Protein AF-A0A367XQ68-F1 (afdb_monomer)

InterPro domains:
  IPR022764 Peptidase S54, rhomboid domain [PF01694] (2-137)
  IPR035952 Rhomboid-like superfamily [G3DSA:1.20.1540.10] (1-139)
  IPR035952 Rhomboid-like superfamily [SSF144091] (2-140)

Foldseek 3Di:
DDDPDPVQVVVLCVLQVVLLVQVCQQAFDLLSVVCLVVLVVQLVVQLCVVCVPPPVPDDDDDSLLQSLLSQLLLLLLLCQQVQFPDWDDDPPDIDTDGSNCVSVVVLVVVCVVCVVHDSSSSVSSNVSSVCVNVVVCVVVGDDLVVQQVVCVVCVVVVVVCCVPDPGGGNVVSVVSVVVVDDDRPVPCPVVVPDPDDDDDDPPDPDRPPPPPPPDDDDDDD

Solvent-accessible surface area (backbone atoms only — not comparable to full-atom values): 13125 Å² total; per-residue (Å²): 136,67,64,99,41,74,67,61,46,51,53,36,48,65,59,28,49,62,47,48,51,57,50,23,69,41,50,3,45,68,51,40,58,52,47,54,54,55,50,47,51,56,23,48,50,50,37,52,61,51,24,70,77,77,42,75,91,63,88,85,72,60,67,49,25,58,27,33,14,40,44,25,34,48,26,50,61,40,26,78,79,44,47,62,67,47,74,48,78,55,94,94,46,79,48,74,39,44,24,68,50,48,52,58,55,50,49,53,53,47,37,72,77,36,73,90,52,60,63,65,47,36,50,28,10,30,49,44,16,42,41,47,68,74,48,76,47,57,85,78,54,81,59,67,70,60,53,49,49,51,47,63,74,41,40,75,59,49,64,59,46,48,78,80,44,90,72,41,54,48,82,68,14,51,55,40,57,71,70,64,70,74,84,64,81,89,63,62,76,70,62,77,77,57,71,90,80,80,89,86,76,91,73,77,86,72,85,79,76,91,71,82,77,88,81,79,85,85,84,78,134

Mean predicted aligned error: 11.66 Å

Secondary structure (DSSP, 8-state):
---S-HHHHHHHHHHHHHHHHHHHHHH-HHHHHHHHHHHHHHHHHHHHHHHHHH-TT-----THHHHHHHHHHHHHHHHTT-SEEEEEEETTEEEEEEGGGHHHHHHHHHHHH-TTS-HHHHHHHHHHHHHHHTTTTGGGSPPHHHHHHHHHHHHHHHHHHTTTS----HHHHHHHHHHT----STTGGGSSS--S-------------------------

Sequence (221 aa):
MVHISFFHWICNILTLLTPLAVFEMRNGTIYTGVALNLLTIVAGLQYCLAGLIFYPDTGVLGLSGIAFLFMSYMAYQESKFKPIFYTWHFNNMELKIYTLYLPFFVALFFMILFPSSSLPGHVTGILTGYLYSYGYLNKLFPPSDILTAIEKKASPLINLIDKIVKFYKEDECVAIRTSNEYTPMLNGGSDIEQGPATPAATTSATFLNETRVLGSRDSAA

Nearest PDB structures (foldseek):
  7e2h-assemb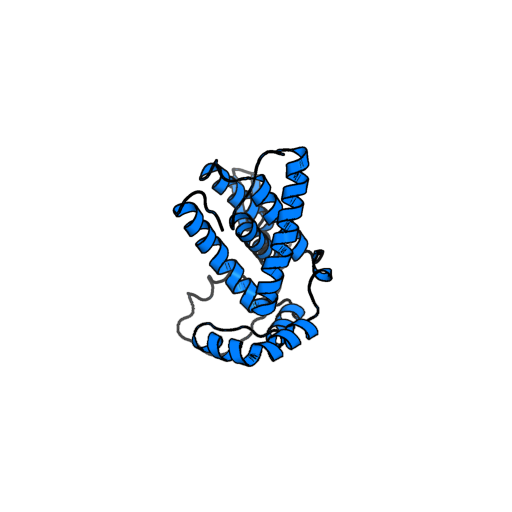ly1_E  TM=1.881E-01  e=2.963E+00  Homo sapiens

Radius of gyration: 21.28 Å; Cα contacts (8 Å, |Δi|>4): 198; chains: 1; bounding box: 52×54×75 Å

pLDDT: mean 77.62, std 17.66, range [30.28, 95.06]

Organism: NCBI:txid5486

Structure (mmCIF, N/CA/C/O backbone):
data_AF-A0A367XQ68-F1
#
_entry.id   AF-A0A367XQ68-F1
#
loop_
_atom_site.group_PDB
_atom_site.id
_atom_site.type_symbol
_atom_site.label_atom_id
_atom_site.label_alt_id
_atom_site.label_comp_id
_atom_site.label_asym_id
_atom_site.label_entity_id
_atom_site.label_seq_id
_atom_site.pdbx_PDB_ins_code
_atom_site.Cartn_x
_atom_site.Cartn_y
_atom_site.Cartn_z
_atom_site.occupancy
_atom_site.B_iso_or_equiv
_atom_site.auth_seq_id
_atom_site.auth_comp_id
_atom_site.auth_asym_id
_atom_site.auth_atom_id
_atom_site.pdbx_PDB_model_num
ATOM 1 N N . MET A 1 1 ? 14.552 -2.335 10.471 1.00 49.38 1 MET A N 1
ATOM 2 C CA . MET A 1 1 ? 14.583 -2.399 8.992 1.00 49.38 1 MET A CA 1
ATOM 3 C C . MET A 1 1 ? 16.007 -2.098 8.536 1.00 49.38 1 MET A C 1
ATOM 5 O O . MET A 1 1 ? 16.464 -0.980 8.745 1.00 49.38 1 MET A O 1
ATOM 9 N N . VAL A 1 2 ? 16.726 -3.087 8.003 1.00 52.34 2 VAL A N 1
ATOM 10 C CA . VAL A 1 2 ? 18.105 -2.917 7.506 1.00 52.34 2 VAL A CA 1
ATOM 11 C C . VAL A 1 2 ? 18.040 -2.277 6.118 1.00 52.34 2 VAL A C 1
ATOM 13 O O . VAL A 1 2 ? 17.283 -2.746 5.274 1.00 52.34 2 VAL A O 1
ATOM 16 N N . HIS A 1 3 ? 18.783 -1.194 5.895 1.00 59.81 3 HIS A N 1
ATOM 17 C CA . HIS A 1 3 ? 18.870 -0.528 4.594 1.00 59.81 3 HIS A CA 1
ATOM 18 C C . HIS A 1 3 ? 20.313 -0.565 4.112 1.00 59.81 3 HIS A C 1
ATOM 20 O O . HIS A 1 3 ? 21.230 -0.302 4.883 1.00 59.81 3 HIS A O 1
ATOM 26 N N . ILE A 1 4 ? 20.493 -0.874 2.830 1.00 63.78 4 ILE A N 1
ATOM 27 C CA . ILE A 1 4 ? 21.812 -1.005 2.197 1.00 63.78 4 ILE A CA 1
ATOM 28 C C . ILE A 1 4 ? 22.518 0.365 2.107 1.00 63.78 4 ILE A C 1
ATOM 30 O O . ILE A 1 4 ? 23.741 0.437 2.108 1.00 63.78 4 ILE A O 1
ATOM 34 N N . SER A 1 5 ? 21.753 1.465 2.061 1.00 72.19 5 SER A N 1
ATOM 35 C CA . SER A 1 5 ? 22.269 2.838 2.006 1.00 72.19 5 SER A CA 1
ATOM 36 C C . SER A 1 5 ? 21.273 3.844 2.599 1.00 72.19 5 SER A C 1
ATOM 38 O O . SER A 1 5 ? 20.057 3.658 2.501 1.00 72.19 5 SER A O 1
ATOM 40 N N . PHE A 1 6 ? 21.789 4.938 3.171 1.00 77.69 6 PHE A N 1
ATOM 41 C CA . PHE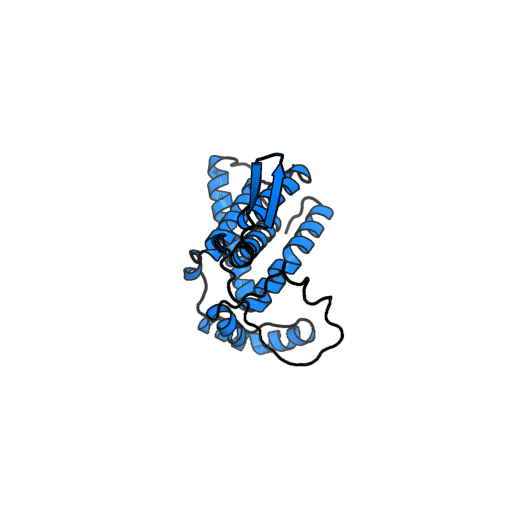 A 1 6 ? 21.002 6.064 3.693 1.00 77.69 6 PHE A CA 1
ATOM 42 C C . PHE A 1 6 ? 20.125 6.718 2.613 1.00 77.69 6 PHE A C 1
ATOM 44 O O . PHE A 1 6 ? 18.967 7.042 2.865 1.00 77.69 6 PHE A O 1
ATOM 51 N N . PHE A 1 7 ? 20.636 6.844 1.384 1.00 78.44 7 PHE A N 1
ATOM 52 C CA . PHE A 1 7 ? 19.872 7.421 0.275 1.00 78.44 7 PHE A CA 1
ATOM 53 C C . PHE A 1 7 ? 18.692 6.523 -0.131 1.00 78.44 7 PHE A C 1
ATOM 55 O O . PHE A 1 7 ? 17.572 6.999 -0.289 1.00 78.44 7 PHE A O 1
ATOM 62 N N . HIS A 1 8 ? 18.909 5.205 -0.186 1.00 74.06 8 HIS A N 1
ATOM 63 C CA . HIS A 1 8 ? 17.844 4.231 -0.451 1.00 74.06 8 HIS A CA 1
ATOM 64 C C . HIS A 1 8 ? 16.757 4.258 0.638 1.00 74.06 8 HIS A C 1
ATOM 66 O O . HIS A 1 8 ? 15.570 4.120 0.349 1.00 74.06 8 HIS A O 1
ATOM 72 N N . TRP A 1 9 ? 17.148 4.479 1.898 1.00 79.75 9 TRP A N 1
ATOM 73 C CA . TRP A 1 9 ? 16.206 4.658 3.003 1.00 79.75 9 TRP A CA 1
ATOM 74 C C . TRP A 1 9 ? 15.333 5.910 2.840 1.00 79.75 9 TRP A C 1
ATOM 76 O O . TRP A 1 9 ? 14.113 5.803 2.951 1.00 79.75 9 TRP A O 1
ATOM 86 N N . ILE A 1 10 ? 15.925 7.064 2.508 1.00 83.25 10 ILE A N 1
ATOM 87 C CA . ILE A 1 10 ? 15.169 8.303 2.254 1.00 83.25 10 ILE A CA 1
ATOM 88 C C . ILE A 1 10 ? 14.200 8.120 1.086 1.00 83.25 10 ILE A C 1
ATOM 90 O O . ILE A 1 10 ? 13.024 8.452 1.219 1.00 83.25 10 ILE A O 1
ATOM 94 N N . CYS A 1 11 ? 14.657 7.558 -0.037 1.00 78.88 11 CYS A N 1
ATOM 95 C CA . CYS A 1 11 ? 13.792 7.306 -1.189 1.00 78.88 11 CYS A CA 1
ATOM 96 C C . CYS A 1 11 ? 12.604 6.410 -0.821 1.00 78.88 11 CYS A C 1
ATOM 98 O O . CYS A 1 11 ? 11.480 6.707 -1.220 1.00 78.88 11 CYS A O 1
ATOM 100 N N . ASN A 1 12 ? 12.819 5.362 -0.018 1.00 80.94 12 ASN A N 1
ATOM 101 C CA . ASN A 1 12 ? 11.730 4.512 0.461 1.00 80.94 12 ASN A CA 1
ATOM 102 C C . ASN A 1 12 ? 10.737 5.283 1.334 1.00 80.94 12 ASN A C 1
ATOM 104 O O . ASN A 1 12 ? 9.535 5.112 1.157 1.00 80.94 12 ASN A O 1
ATOM 108 N N . ILE A 1 13 ? 11.212 6.141 2.242 1.00 83.31 13 ILE A N 1
ATOM 109 C CA . ILE A 1 13 ? 10.328 6.962 3.080 1.00 83.31 13 ILE A CA 1
ATOM 110 C C . ILE A 1 13 ? 9.504 7.914 2.224 1.00 83.31 13 ILE A C 1
ATOM 112 O O . ILE A 1 13 ? 8.286 7.932 2.356 1.00 83.31 13 ILE A O 1
ATOM 116 N N . LEU A 1 14 ? 10.145 8.672 1.334 1.00 83.62 14 LEU A N 1
ATOM 117 C CA . LEU A 1 14 ? 9.453 9.638 0.480 1.00 83.62 14 LEU A CA 1
ATOM 118 C C . LEU A 1 14 ? 8.424 8.950 -0.422 1.00 83.62 14 LEU A C 1
ATOM 120 O O . LEU A 1 14 ? 7.319 9.453 -0.595 1.00 83.62 14 LEU A O 1
ATOM 124 N N . THR A 1 15 ? 8.764 7.771 -0.941 1.00 82.19 15 THR A N 1
ATOM 125 C CA . THR A 1 15 ? 7.866 6.987 -1.797 1.00 82.19 15 THR A CA 1
ATOM 126 C C . THR A 1 15 ? 6.704 6.380 -1.011 1.00 82.19 15 THR A C 1
ATOM 128 O O . THR A 1 15 ? 5.616 6.230 -1.554 1.00 82.19 15 THR A O 1
ATOM 131 N N . LEU A 1 16 ? 6.910 6.026 0.261 1.00 86.31 16 LEU A N 1
ATOM 132 C CA . LEU A 1 16 ? 5.886 5.405 1.098 1.00 86.31 16 LEU A CA 1
ATOM 133 C C . LEU A 1 16 ? 4.967 6.428 1.7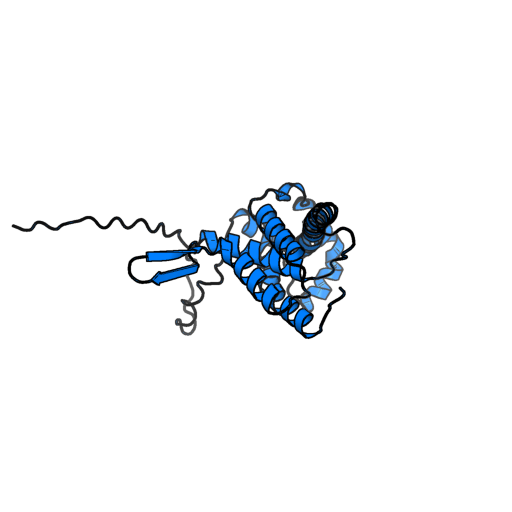74 1.00 86.31 16 LEU A C 1
ATOM 135 O O . LEU A 1 16 ? 3.799 6.123 1.994 1.00 86.31 16 LEU A O 1
ATOM 139 N N . LEU A 1 17 ? 5.469 7.624 2.091 1.00 87.38 17 LEU A N 1
ATOM 140 C CA . LEU A 1 17 ? 4.768 8.609 2.915 1.00 87.38 17 LEU A CA 1
ATOM 141 C C . LEU A 1 17 ? 3.389 8.968 2.348 1.00 87.38 17 LEU A C 1
ATOM 143 O O . LEU A 1 17 ? 2.383 8.812 3.036 1.00 87.38 17 LEU A O 1
ATOM 147 N N . THR A 1 18 ? 3.329 9.413 1.091 1.00 87.50 18 THR A N 1
ATOM 148 C CA . THR A 1 18 ? 2.072 9.852 0.467 1.00 87.50 18 THR A CA 1
ATOM 149 C C . THR A 1 18 ? 1.082 8.699 0.258 1.00 87.50 18 THR A C 1
ATOM 151 O O . THR A 1 18 ? -0.071 8.841 0.673 1.00 87.50 18 THR A O 1
ATOM 154 N N . PRO A 1 19 ? 1.475 7.542 -0.319 1.00 88.25 19 PRO A N 1
ATOM 155 C CA . PRO A 1 19 ? 0.562 6.409 -0.462 1.00 88.25 19 PRO A CA 1
ATOM 156 C C . PRO A 1 19 ? 0.036 5.882 0.873 1.00 88.25 19 PRO A C 1
ATOM 158 O O . PRO A 1 19 ? -1.142 5.546 0.971 1.00 88.25 19 PRO A O 1
ATOM 161 N N . LEU A 1 20 ? 0.885 5.832 1.904 1.00 90.12 20 LEU A N 1
ATOM 162 C CA . LEU A 1 20 ? 0.491 5.342 3.220 1.00 90.12 20 LEU A CA 1
ATOM 163 C C . LEU A 1 20 ? -0.475 6.304 3.914 1.00 90.12 20 LEU A C 1
ATOM 165 O O . LEU A 1 20 ? -1.482 5.851 4.446 1.00 90.12 20 LEU A O 1
ATOM 169 N N . ALA A 1 21 ? -0.221 7.614 3.848 1.00 89.19 21 ALA A N 1
ATOM 170 C CA . ALA A 1 21 ? -1.112 8.619 4.421 1.00 89.19 21 ALA A CA 1
ATOM 171 C C . ALA A 1 21 ? -2.508 8.572 3.780 1.00 89.19 21 ALA A C 1
ATOM 173 O O . ALA A 1 21 ? -3.514 8.577 4.483 1.00 89.19 21 ALA A O 1
ATOM 174 N N . VAL A 1 22 ? -2.593 8.455 2.450 1.00 87.94 22 VAL A N 1
ATOM 175 C CA . VAL A 1 22 ? -3.896 8.346 1.770 1.00 87.94 22 VAL A CA 1
ATOM 176 C C . VAL A 1 22 ? -4.586 7.018 2.057 1.00 87.94 22 VAL A C 1
ATOM 178 O O . VAL A 1 22 ? -5.809 6.972 2.204 1.00 87.94 22 VAL A O 1
ATOM 181 N N . PHE A 1 23 ? -3.825 5.932 2.182 1.00 90.31 23 PHE A N 1
ATOM 182 C CA . PHE A 1 23 ? -4.384 4.660 2.617 1.00 90.31 23 PHE A CA 1
ATOM 183 C C . PHE A 1 23 ? -4.972 4.754 4.030 1.00 90.31 23 PHE A C 1
ATOM 185 O O . PHE A 1 23 ? -6.089 4.285 4.253 1.00 90.31 23 PHE A O 1
ATOM 192 N N . GLU A 1 24 ? -4.250 5.389 4.951 1.00 90.88 24 GLU A N 1
ATOM 193 C CA . GLU A 1 24 ? -4.664 5.584 6.337 1.00 90.88 24 GLU A CA 1
ATOM 194 C C . GLU A 1 24 ? -5.916 6.445 6.451 1.00 90.88 24 GLU A C 1
ATOM 196 O O . GLU A 1 24 ? -6.876 6.039 7.102 1.00 90.88 24 GLU A O 1
ATOM 201 N N . MET A 1 25 ? -5.955 7.568 5.734 1.00 88.00 25 MET A N 1
ATOM 202 C CA . MET A 1 25 ? -7.125 8.446 5.665 1.00 88.00 25 MET A CA 1
ATOM 203 C C . MET A 1 25 ? -8.397 7.719 5.229 1.00 88.00 25 MET A C 1
ATOM 205 O O . MET A 1 25 ? -9.489 8.070 5.665 1.00 88.00 25 MET A O 1
ATOM 209 N N . ARG A 1 26 ? -8.265 6.732 4.337 1.00 85.75 26 ARG A N 1
ATOM 210 C CA . ARG A 1 26 ? -9.405 6.004 3.773 1.00 85.75 26 ARG A CA 1
ATOM 211 C C . ARG A 1 26 ? -9.841 4.819 4.627 1.00 85.75 26 ARG A C 1
ATOM 213 O O . ARG A 1 26 ? -11.018 4.471 4.617 1.00 85.75 26 ARG A O 1
ATOM 220 N N . ASN A 1 27 ? -8.896 4.142 5.272 1.00 87.62 27 ASN A N 1
ATOM 221 C CA . ASN A 1 27 ? -9.163 2.857 5.911 1.00 87.62 27 ASN A CA 1
ATOM 222 C C . ASN A 1 27 ? -9.103 2.898 7.440 1.00 87.62 27 ASN A C 1
ATOM 224 O O . ASN A 1 27 ? -9.580 1.953 8.050 1.00 87.62 27 ASN A O 1
ATOM 228 N N . GLY A 1 28 ? -8.541 3.946 8.043 1.00 89.75 28 GLY A N 1
ATOM 229 C CA . GLY A 1 28 ? -8.337 4.054 9.486 1.00 89.75 28 GLY A CA 1
ATOM 230 C C . GLY A 1 28 ? -6.918 3.681 9.915 1.00 89.75 28 GLY A C 1
ATOM 231 O O . GLY A 1 28 ? -6.222 2.885 9.270 1.00 89.75 28 GLY A O 1
ATOM 232 N N . THR A 1 29 ? -6.474 4.248 11.037 1.00 91.25 29 THR A N 1
ATOM 233 C CA . THR A 1 29 ? -5.110 4.084 11.561 1.00 91.25 29 THR A CA 1
ATOM 234 C C . THR A 1 29 ? -4.850 2.653 12.035 1.00 91.25 29 THR A C 1
ATOM 236 O O . THR A 1 29 ? -3.850 2.041 11.647 1.00 91.25 29 THR A O 1
ATOM 239 N N . ILE A 1 30 ? -5.765 2.061 12.814 1.00 90.81 30 ILE A N 1
ATOM 240 C CA . ILE A 1 30 ? -5.607 0.672 13.285 1.00 90.81 30 ILE A CA 1
ATOM 241 C C . ILE A 1 30 ? -5.673 -0.309 12.120 1.00 90.81 30 ILE A C 1
ATOM 243 O O . ILE A 1 30 ? -4.821 -1.197 12.023 1.00 90.81 30 ILE A O 1
ATOM 247 N N . TYR A 1 31 ? -6.627 -0.122 11.204 1.00 91.44 31 TYR A N 1
ATOM 248 C CA . TYR A 1 31 ? -6.715 -0.942 10.001 1.00 91.44 31 TYR A CA 1
ATOM 249 C C . TYR A 1 31 ? -5.414 -0.885 9.201 1.00 91.44 31 TYR A C 1
ATOM 251 O O . TYR A 1 31 ? -4.916 -1.919 8.768 1.00 91.44 31 TYR A O 1
ATOM 259 N N . THR A 1 32 ? -4.819 0.299 9.047 1.00 92.06 32 THR A N 1
ATOM 260 C CA . THR A 1 32 ? -3.548 0.474 8.331 1.00 92.06 32 THR A CA 1
ATOM 261 C C . THR A 1 32 ? -2.399 -0.257 9.007 1.00 92.06 32 THR A C 1
ATOM 263 O O . THR A 1 32 ? -1.623 -0.929 8.328 1.00 92.06 32 THR A O 1
ATOM 266 N N . GLY A 1 33 ? -2.323 -0.220 10.338 1.00 90.81 33 GLY A N 1
ATOM 267 C CA . GLY A 1 33 ? -1.355 -1.015 11.094 1.00 90.81 33 GLY A CA 1
ATOM 268 C C . GLY A 1 33 ? -1.522 -2.522 10.866 1.00 90.81 33 GLY A C 1
ATOM 269 O O . GLY A 1 33 ? -0.541 -3.230 10.623 1.00 90.81 33 GLY A O 1
ATOM 270 N N . VAL A 1 34 ? 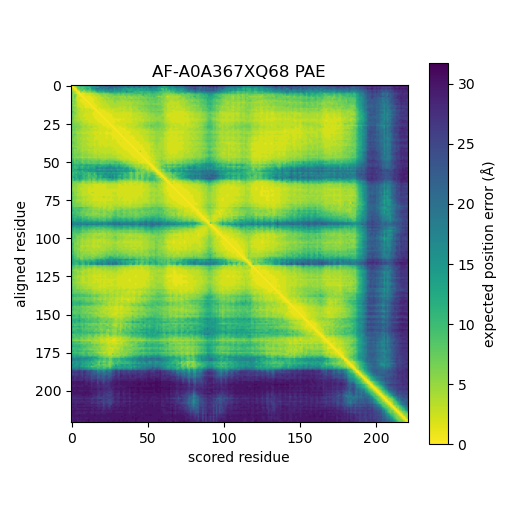-2.760 -3.020 10.884 1.00 91.44 34 VAL A N 1
ATOM 271 C CA . VAL A 1 34 ? -3.067 -4.432 10.601 1.00 91.44 34 VAL A CA 1
ATOM 272 C C . VAL A 1 34 ? -2.724 -4.788 9.152 1.00 91.44 34 VAL A C 1
ATOM 274 O O . VAL A 1 34 ? -2.054 -5.793 8.905 1.00 91.44 34 VAL A O 1
ATOM 277 N N . ALA A 1 35 ? -3.116 -3.937 8.202 1.00 91.81 35 ALA A N 1
ATOM 278 C CA . ALA A 1 35 ? -2.852 -4.095 6.780 1.00 91.81 35 ALA A CA 1
ATOM 279 C C . ALA A 1 35 ? -1.357 -4.179 6.495 1.00 91.81 35 ALA A C 1
ATOM 281 O O . ALA A 1 35 ? -0.922 -5.108 5.824 1.00 91.81 35 ALA A O 1
ATOM 282 N N . LEU A 1 36 ? -0.561 -3.267 7.055 1.00 91.81 36 LEU A N 1
ATOM 283 C CA . LEU A 1 36 ? 0.891 -3.274 6.913 1.00 91.81 36 LEU A CA 1
ATOM 284 C C . LEU A 1 36 ? 1.494 -4.618 7.322 1.00 91.81 36 LEU A C 1
ATOM 286 O O . LEU A 1 36 ? 2.297 -5.174 6.577 1.00 91.81 36 LEU A O 1
ATOM 290 N N . ASN A 1 37 ? 1.088 -5.173 8.465 1.00 91.94 37 ASN A N 1
ATOM 291 C CA . ASN A 1 37 ? 1.615 -6.450 8.944 1.00 91.94 37 ASN A CA 1
ATOM 292 C C . ASN A 1 37 ? 1.171 -7.624 8.059 1.00 91.94 37 ASN A C 1
ATOM 294 O O . ASN A 1 37 ? 2.014 -8.384 7.582 1.00 91.94 37 ASN A O 1
ATOM 298 N N . LEU A 1 38 ? -0.133 -7.749 7.791 1.00 91.81 38 LEU A N 1
ATOM 299 C CA . LEU A 1 38 ? -0.678 -8.847 6.986 1.00 91.81 38 LEU A CA 1
ATOM 300 C C . LEU A 1 38 ? -0.128 -8.837 5.559 1.00 91.81 38 LEU A C 1
ATOM 302 O O . LEU A 1 38 ? 0.324 -9.863 5.054 1.00 91.81 38 LEU A O 1
ATOM 306 N N . LEU A 1 39 ? -0.121 -7.672 4.916 1.00 91.75 39 LEU A N 1
ATOM 307 C CA . LEU A 1 39 ? 0.350 -7.523 3.544 1.00 91.75 39 LEU A CA 1
ATOM 308 C C . LEU A 1 39 ? 1.864 -7.737 3.435 1.00 91.75 39 LEU A C 1
ATOM 310 O O . LEU A 1 39 ? 2.319 -8.324 2.456 1.00 91.75 39 LEU A O 1
ATOM 314 N N . THR A 1 40 ? 2.638 -7.356 4.457 1.00 90.81 40 THR A N 1
ATOM 315 C CA . THR A 1 40 ? 4.075 -7.674 4.516 1.00 90.81 40 THR A CA 1
ATOM 316 C C . THR A 1 40 ? 4.310 -9.180 4.594 1.00 90.81 40 THR A C 1
ATOM 318 O O . THR A 1 40 ? 5.181 -9.691 3.894 1.00 90.81 40 THR A O 1
ATOM 321 N N . ILE A 1 41 ? 3.516 -9.911 5.385 1.00 91.00 41 ILE A N 1
ATOM 322 C CA . ILE A 1 41 ? 3.606 -11.377 5.463 1.00 91.00 41 ILE A CA 1
ATOM 323 C C . ILE A 1 41 ? 3.265 -12.007 4.109 1.00 91.00 41 ILE A C 1
ATOM 325 O O . ILE A 1 41 ? 3.998 -12.871 3.633 1.00 91.00 41 ILE A O 1
ATOM 329 N N . VAL A 1 42 ? 2.191 -11.556 3.455 1.00 91.69 42 VAL A N 1
ATOM 330 C CA . VAL A 1 42 ? 1.767 -12.076 2.145 1.00 91.69 42 VAL A CA 1
ATOM 331 C C . VAL A 1 42 ? 2.821 -11.809 1.062 1.00 91.69 42 VAL A C 1
ATOM 333 O O . VAL A 1 42 ? 3.139 -12.710 0.283 1.00 91.69 42 VAL A O 1
ATOM 336 N N . ALA A 1 43 ? 3.397 -10.605 1.027 1.00 89.69 43 ALA A N 1
ATOM 337 C CA . ALA A 1 43 ? 4.470 -10.260 0.095 1.00 89.69 43 ALA A CA 1
ATOM 338 C C . ALA A 1 43 ? 5.758 -11.048 0.386 1.00 89.69 43 ALA A C 1
ATOM 340 O O . ALA A 1 43 ? 6.407 -11.536 -0.540 1.00 89.69 43 ALA A O 1
ATOM 341 N N . GLY A 1 44 ? 6.105 -11.217 1.666 1.00 88.00 44 GLY A N 1
ATOM 342 C CA . GLY A 1 44 ? 7.255 -12.006 2.104 1.00 88.00 44 GLY A CA 1
ATOM 343 C C . GLY A 1 44 ? 7.120 -13.484 1.745 1.00 88.00 44 GLY A C 1
ATOM 344 O O . GLY A 1 44 ? 8.070 -14.076 1.245 1.00 88.00 44 GLY A O 1
ATOM 345 N N . LEU A 1 45 ? 5.929 -14.068 1.904 1.00 89.62 45 LEU A N 1
ATOM 346 C CA . LEU A 1 45 ? 5.666 -15.459 1.533 1.00 89.62 45 LEU A CA 1
ATOM 347 C C . LEU A 1 45 ? 5.822 -15.684 0.023 1.00 89.62 45 LEU A C 1
ATOM 349 O O . LEU A 1 45 ? 6.450 -16.659 -0.385 1.00 89.62 45 LEU A O 1
ATOM 353 N N . GLN A 1 46 ? 5.303 -14.769 -0.805 1.00 89.19 46 GLN A N 1
ATOM 354 C CA . GLN A 1 46 ? 5.505 -14.811 -2.260 1.00 89.19 46 GLN A CA 1
ATOM 355 C C . GLN A 1 46 ? 6.990 -14.717 -2.624 1.00 89.19 46 GLN A C 1
ATOM 357 O O . GLN A 1 46 ? 7.461 -15.469 -3.476 1.00 89.19 46 GLN A O 1
ATOM 362 N N . TYR A 1 47 ? 7.735 -13.833 -1.951 1.00 86.69 47 TYR A N 1
ATOM 363 C CA . TYR A 1 47 ? 9.177 -13.71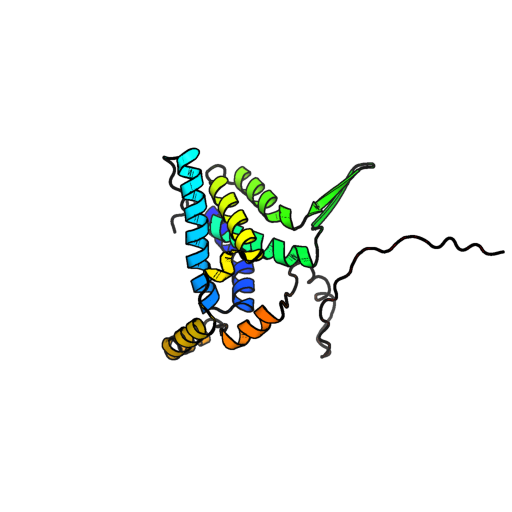1 -2.143 1.00 86.69 47 TYR A CA 1
ATOM 364 C C . TYR A 1 47 ? 9.918 -14.995 -1.759 1.00 86.69 47 TYR A C 1
ATOM 366 O O . TYR A 1 47 ? 10.743 -15.464 -2.538 1.00 86.69 47 TYR A O 1
ATOM 374 N N . CYS A 1 48 ? 9.607 -15.590 -0.604 1.00 87.00 48 CYS A N 1
ATOM 375 C CA . CYS A 1 48 ? 10.195 -16.854 -0.163 1.00 87.00 48 CYS A CA 1
ATOM 376 C C . CYS A 1 48 ? 9.906 -17.982 -1.156 1.00 87.00 48 CYS A C 1
ATOM 378 O O . CYS A 1 48 ? 10.817 -18.719 -1.516 1.00 87.00 48 CYS A O 1
ATOM 380 N N . LEU A 1 49 ? 8.667 -18.089 -1.643 1.00 86.94 49 LEU A N 1
ATOM 381 C CA . LEU A 1 49 ? 8.290 -19.111 -2.616 1.00 86.94 49 LEU A CA 1
ATOM 382 C C . LEU A 1 49 ? 9.049 -18.949 -3.940 1.00 86.94 49 LEU A C 1
ATOM 384 O O . LEU A 1 49 ? 9.540 -19.931 -4.490 1.00 86.94 49 LEU A O 1
ATOM 388 N N . ALA A 1 50 ? 9.191 -17.715 -4.427 1.00 84.56 50 ALA A N 1
ATOM 389 C CA . ALA A 1 50 ? 10.009 -17.428 -5.602 1.00 84.56 50 ALA A CA 1
ATOM 390 C C . ALA A 1 50 ? 11.505 -17.696 -5.338 1.00 84.56 50 ALA A C 1
ATOM 392 O O . ALA A 1 50 ? 12.198 -18.250 -6.192 1.00 84.56 50 ALA A O 1
ATOM 393 N N . GLY A 1 51 ? 11.997 -17.379 -4.138 1.00 82.56 51 GLY A N 1
ATOM 394 C CA . GLY A 1 51 ? 13.390 -17.586 -3.747 1.00 82.56 51 GLY A CA 1
ATOM 395 C C . GLY A 1 51 ? 13.797 -19.044 -3.621 1.00 82.56 51 GLY A C 1
ATOM 396 O O . GLY A 1 51 ? 14.918 -19.375 -3.995 1.00 82.56 51 GLY A O 1
ATOM 397 N N . LEU A 1 52 ? 12.879 -19.929 -3.222 1.00 82.31 52 LEU A N 1
ATOM 398 C CA . LEU A 1 52 ? 13.116 -21.377 -3.216 1.00 82.31 52 LEU A CA 1
ATOM 399 C C . LEU A 1 52 ? 13.485 -21.925 -4.603 1.00 82.31 52 LEU A C 1
ATOM 401 O O . LEU A 1 52 ? 14.196 -22.921 -4.686 1.00 82.31 52 LEU A O 1
ATOM 405 N N . ILE A 1 53 ? 13.005 -21.293 -5.678 1.00 77.81 53 ILE A N 1
ATOM 406 C CA . ILE A 1 53 ? 13.232 -21.747 -7.056 1.00 77.81 53 ILE A CA 1
ATOM 407 C C . ILE A 1 53 ? 14.397 -20.990 -7.701 1.00 77.81 53 ILE A C 1
ATOM 409 O O . ILE A 1 53 ? 15.225 -21.597 -8.375 1.00 77.81 53 ILE A O 1
ATOM 413 N N . PHE A 1 54 ? 14.457 -19.668 -7.521 1.00 78.00 54 PHE A N 1
ATOM 414 C CA . PHE A 1 54 ? 15.315 -18.806 -8.338 1.00 78.00 54 PHE A CA 1
ATOM 415 C C . PHE A 1 54 ? 16.559 -18.262 -7.625 1.00 78.00 54 PHE A C 1
ATOM 417 O O . PHE A 1 54 ? 17.502 -17.869 -8.309 1.00 78.00 54 PHE A O 1
ATOM 424 N N . TYR A 1 55 ? 16.582 -18.187 -6.289 1.00 74.94 55 TYR A N 1
ATOM 425 C CA . TYR A 1 55 ? 17.672 -17.527 -5.551 1.00 74.94 55 TYR A CA 1
ATOM 426 C C . TYR A 1 55 ? 17.736 -17.957 -4.064 1.00 74.94 55 TYR A C 1
ATOM 428 O O . TYR A 1 55 ? 17.586 -17.122 -3.165 1.00 74.94 55 TYR A O 1
ATOM 436 N N . PRO A 1 56 ? 17.985 -19.253 -3.783 1.00 69.88 56 PRO A N 1
ATOM 437 C CA . PRO A 1 56 ? 17.828 -19.856 -2.452 1.00 69.88 56 PRO A CA 1
ATOM 438 C C . PRO A 1 56 ? 18.749 -19.264 -1.376 1.00 69.88 56 PRO A C 1
ATOM 440 O O . PRO A 1 56 ? 18.377 -19.230 -0.206 1.00 69.88 56 PRO A O 1
ATOM 443 N N . ASP A 1 57 ? 19.909 -18.737 -1.769 1.00 70.19 57 ASP A N 1
ATOM 444 C CA . ASP A 1 57 ? 20.926 -18.216 -0.846 1.00 70.19 57 ASP A CA 1
ATOM 445 C C . ASP A 1 57 ? 20.832 -16.696 -0.617 1.00 70.19 57 ASP A C 1
ATOM 447 O O . ASP A 1 57 ? 21.722 -16.090 -0.018 1.00 70.19 57 ASP A O 1
ATOM 451 N N . THR A 1 58 ? 19.770 -16.043 -1.105 1.00 65.75 58 THR A N 1
ATOM 452 C CA . THR A 1 58 ? 19.632 -14.581 -1.020 1.00 65.75 58 THR A CA 1
ATOM 453 C C . THR A 1 58 ? 18.567 -14.155 -0.011 1.00 65.75 58 THR A C 1
ATOM 455 O O . THR A 1 58 ? 17.362 -14.354 -0.183 1.00 65.75 58 THR A O 1
ATOM 458 N N . GLY A 1 59 ? 19.019 -13.507 1.063 1.00 61.50 59 GLY A N 1
ATOM 459 C CA . GLY A 1 59 ? 18.138 -12.807 1.991 1.00 61.50 59 GLY A CA 1
ATOM 460 C C . GLY A 1 59 ? 17.727 -11.451 1.420 1.00 61.50 59 GLY A C 1
ATOM 461 O O . GLY A 1 59 ? 18.587 -10.649 1.062 1.00 61.50 59 GLY A O 1
ATOM 462 N N . VAL A 1 60 ? 16.424 -11.167 1.371 1.00 62.88 60 VAL A N 1
ATOM 463 C CA . VAL A 1 60 ? 15.911 -9.835 1.019 1.00 62.88 60 VAL A CA 1
ATOM 464 C C . VAL A 1 60 ? 15.316 -9.165 2.237 1.00 62.88 60 VAL A C 1
ATOM 466 O O . VAL A 1 60 ? 14.515 -9.732 2.976 1.00 62.88 60 VAL A O 1
ATOM 469 N N . LEU A 1 61 ? 15.747 -7.926 2.436 1.00 62.69 61 LEU A N 1
ATOM 470 C CA . LEU A 1 61 ? 15.363 -7.061 3.534 1.00 62.69 61 LEU A CA 1
ATOM 471 C C . LEU A 1 61 ? 15.069 -5.687 2.936 1.00 62.69 61 LEU A C 1
ATOM 473 O O . LEU A 1 61 ? 15.922 -5.115 2.260 1.00 62.69 61 LEU A O 1
ATOM 477 N N . GLY A 1 62 ? 13.882 -5.132 3.179 1.00 66.44 62 GLY A N 1
ATOM 478 C CA . GLY A 1 62 ? 13.613 -3.764 2.747 1.00 66.44 62 GLY A CA 1
ATOM 479 C C . GLY A 1 62 ? 12.160 -3.321 2.843 1.00 66.44 62 GLY A C 1
ATOM 480 O O . GLY A 1 62 ? 11.237 -4.082 2.576 1.00 66.44 62 GLY A O 1
ATOM 481 N N . LEU A 1 63 ? 11.981 -2.036 3.162 1.00 78.50 63 LEU A N 1
ATOM 482 C CA . LEU A 1 63 ? 10.706 -1.314 3.069 1.00 78.50 63 LEU A CA 1
ATOM 483 C C . LEU A 1 63 ? 10.237 -1.107 1.619 1.00 78.50 63 LEU A C 1
ATOM 485 O O . LEU A 1 63 ? 9.078 -0.763 1.402 1.00 78.50 63 LEU A O 1
ATOM 489 N N . SER A 1 64 ? 11.110 -1.312 0.629 1.00 83.62 64 SER A N 1
ATOM 490 C CA . SER A 1 64 ? 10.797 -1.050 -0.779 1.00 83.62 64 SER A CA 1
ATOM 491 C C . SER A 1 64 ? 9.662 -1.933 -1.298 1.00 83.62 64 SER A C 1
ATOM 493 O O . SER A 1 64 ? 8.791 -1.434 -2.001 1.00 83.62 64 SER A O 1
ATOM 495 N N . GLY A 1 65 ? 9.585 -3.206 -0.892 1.00 85.69 65 GLY A N 1
ATOM 496 C CA . GLY A 1 65 ? 8.459 -4.078 -1.254 1.00 85.69 65 GLY A CA 1
ATOM 497 C C . GLY A 1 65 ? 7.109 -3.523 -0.785 1.00 85.69 65 GLY A C 1
ATOM 498 O O . GLY A 1 65 ? 6.133 -3.555 -1.529 1.00 85.69 65 GLY A O 1
ATOM 499 N N . ILE A 1 66 ? 7.073 -2.925 0.410 1.00 89.81 66 ILE A N 1
ATOM 500 C CA . ILE A 1 66 ? 5.884 -2.254 0.954 1.00 89.81 66 ILE A CA 1
ATOM 501 C C . ILE A 1 66 ? 5.604 -0.950 0.189 1.00 89.81 66 ILE A C 1
ATOM 503 O O . ILE A 1 66 ? 4.455 -0.670 -0.142 1.00 89.81 66 ILE A O 1
ATOM 507 N N . ALA A 1 67 ? 6.634 -0.173 -0.156 1.00 89.75 67 ALA A N 1
ATOM 508 C CA . ALA A 1 67 ? 6.474 1.037 -0.965 1.00 89.75 67 ALA A CA 1
ATOM 509 C C . ALA A 1 67 ? 5.844 0.726 -2.336 1.00 89.75 67 ALA A C 1
ATOM 511 O O . ALA A 1 67 ? 4.868 1.363 -2.731 1.00 89.75 67 ALA A O 1
ATOM 512 N N . PHE A 1 68 ? 6.331 -0.311 -3.022 1.00 91.00 68 PHE A N 1
ATOM 513 C CA . PHE A 1 68 ? 5.768 -0.777 -4.292 1.00 91.00 68 PHE A CA 1
ATOM 514 C C . PHE A 1 68 ? 4.369 -1.390 -4.150 1.00 91.00 68 PHE A C 1
ATOM 516 O O . PHE A 1 68 ? 3.537 -1.263 -5.054 1.00 91.00 68 PHE A O 1
ATOM 523 N N . LEU A 1 69 ? 4.070 -2.006 -3.007 1.00 93.88 69 LEU A N 1
ATOM 524 C CA . LEU A 1 69 ? 2.730 -2.480 -2.684 1.00 93.88 69 LEU A CA 1
ATOM 525 C C . LEU A 1 69 ? 1.730 -1.325 -2.623 1.00 93.88 69 LEU A C 1
ATOM 527 O O . LEU A 1 69 ? 0.713 -1.357 -3.313 1.00 93.88 69 LEU A O 1
ATOM 531 N N . PHE A 1 70 ? 2.006 -0.280 -1.839 1.00 92.50 70 PHE A N 1
ATOM 532 C CA . PHE A 1 70 ? 1.087 0.858 -1.780 1.00 92.50 70 PHE A CA 1
ATOM 533 C C . PHE A 1 70 ? 1.057 1.633 -3.094 1.00 92.50 70 PHE A C 1
ATOM 535 O O . PHE A 1 70 ? -0.007 2.085 -3.501 1.00 92.50 70 PHE A O 1
ATOM 542 N N . MET A 1 71 ? 2.179 1.730 -3.808 1.00 91.31 71 MET A N 1
ATOM 543 C CA . MET A 1 71 ? 2.206 2.344 -5.136 1.00 91.31 71 MET A CA 1
ATOM 544 C C . MET A 1 71 ? 1.302 1.608 -6.131 1.00 91.31 71 MET A C 1
ATOM 546 O O . MET A 1 71 ? 0.566 2.251 -6.872 1.00 91.31 71 MET A O 1
ATOM 550 N N . SER A 1 72 ? 1.313 0.274 -6.137 1.00 93.06 72 SER A N 1
ATOM 551 C CA . SER A 1 72 ? 0.430 -0.522 -7.001 1.00 93.06 72 SER A CA 1
ATOM 552 C C . SER A 1 72 ? -1.035 -0.452 -6.583 1.00 93.06 72 SER A C 1
ATOM 554 O O . SER A 1 72 ? -1.900 -0.332 -7.452 1.00 93.06 72 SER A O 1
ATOM 556 N N . TYR A 1 73 ? -1.318 -0.408 -5.278 1.00 92.81 73 TYR A N 1
ATOM 557 C CA . TYR A 1 73 ? -2.658 -0.104 -4.777 1.00 92.81 73 TYR A CA 1
ATOM 558 C C . TYR A 1 73 ? -3.157 1.256 -5.281 1.00 92.81 73 TYR A C 1
ATOM 560 O O . TYR A 1 73 ? -4.245 1.351 -5.849 1.00 92.81 73 TYR A O 1
ATOM 568 N N . MET A 1 74 ? -2.345 2.303 -5.140 1.00 90.38 74 MET A N 1
ATOM 569 C CA . MET A 1 74 ? -2.691 3.648 -5.596 1.00 90.38 74 MET A CA 1
ATOM 570 C C . MET A 1 74 ? -2.859 3.710 -7.115 1.00 90.38 74 MET A C 1
ATOM 572 O O . MET A 1 74 ? -3.849 4.255 -7.592 1.00 90.38 74 MET A O 1
ATOM 576 N N . ALA A 1 75 ? -1.956 3.087 -7.877 1.00 91.19 75 ALA A N 1
ATOM 577 C CA . ALA A 1 75 ? -2.049 3.008 -9.332 1.00 91.19 75 ALA A CA 1
ATOM 578 C C . ALA A 1 75 ? -3.333 2.304 -9.791 1.00 91.19 75 ALA A C 1
ATOM 580 O O . ALA A 1 75 ? -3.945 2.721 -10.772 1.00 91.19 75 ALA A O 1
ATOM 581 N N . TYR A 1 76 ? -3.773 1.265 -9.075 1.00 92.50 76 TYR A N 1
ATOM 582 C CA . TYR A 1 76 ? -5.052 0.621 -9.351 1.00 92.50 76 TYR A CA 1
ATOM 583 C C . TYR A 1 76 ? -6.236 1.550 -9.083 1.00 92.50 76 TYR A C 1
ATOM 585 O O . TYR A 1 76 ? -7.107 1.672 -9.943 1.00 92.50 76 TYR A O 1
ATOM 593 N N . GLN A 1 77 ? -6.276 2.225 -7.930 1.00 89.06 77 GLN A N 1
ATOM 594 C CA . GLN A 1 77 ? -7.376 3.148 -7.637 1.00 89.06 77 GLN A CA 1
ATOM 595 C C . GLN A 1 77 ? -7.418 4.302 -8.642 1.00 89.06 77 GLN A C 1
ATOM 597 O O . GLN A 1 77 ? -8.480 4.581 -9.188 1.00 89.06 77 GLN A O 1
ATOM 602 N N . GLU A 1 78 ? -6.267 4.887 -8.972 1.00 87.69 78 GLU A N 1
ATOM 603 C CA . GLU A 1 78 ? -6.148 5.957 -9.964 1.00 87.69 78 GLU A CA 1
ATOM 604 C C . GLU A 1 78 ? -6.546 5.480 -11.369 1.00 87.69 78 GLU A C 1
ATOM 606 O O . GLU A 1 78 ? -7.210 6.209 -12.100 1.00 87.69 78 GLU A O 1
ATOM 611 N N . SER A 1 79 ? -6.234 4.231 -11.738 1.00 88.75 79 SER A N 1
ATOM 612 C CA . SER A 1 79 ? -6.594 3.681 -13.054 1.00 88.75 79 SER A CA 1
ATOM 613 C C . SER A 1 79 ? -8.101 3.633 -13.319 1.00 88.75 79 SER A C 1
ATOM 615 O O . SER A 1 79 ? -8.510 3.652 -14.478 1.00 88.75 79 SER A O 1
ATOM 617 N N . LYS A 1 80 ? -8.929 3.615 -12.263 1.00 87.38 80 LYS A N 1
ATOM 618 C CA . LYS A 1 80 ? -10.394 3.672 -12.382 1.00 87.38 80 LYS A CA 1
ATOM 619 C C . LYS A 1 80 ? -10.895 5.038 -12.858 1.00 87.38 80 LYS A C 1
ATOM 621 O O . LYS A 1 80 ? -11.973 5.104 -13.437 1.00 87.38 80 LYS A O 1
ATOM 626 N N . PHE A 1 81 ? -10.126 6.100 -12.617 1.00 85.06 81 PHE A N 1
ATOM 627 C CA . PHE A 1 81 ? -10.464 7.478 -12.986 1.00 85.06 81 PHE A CA 1
ATOM 628 C C . PHE A 1 81 ? -9.673 7.935 -14.211 1.00 85.06 81 PHE A C 1
ATOM 630 O O . PHE A 1 81 ? -10.233 8.506 -15.141 1.00 85.06 81 PHE A O 1
ATOM 637 N N . LYS A 1 82 ? -8.372 7.634 -14.234 1.00 85.88 82 LYS A N 1
ATOM 638 C CA . LYS A 1 82 ? -7.455 7.934 -15.329 1.00 85.88 82 LYS A CA 1
ATOM 639 C C . LYS A 1 82 ? -6.747 6.645 -15.769 1.00 85.88 82 LYS A C 1
ATOM 641 O O . LYS A 1 82 ? -5.648 6.351 -15.291 1.00 85.88 82 LYS A O 1
ATOM 646 N N . PRO A 1 83 ? -7.340 5.852 -16.682 1.00 87.12 83 PRO A N 1
ATOM 647 C CA . PRO A 1 83 ? -6.761 4.577 -17.117 1.00 87.12 83 PRO A CA 1
ATOM 648 C C . PRO A 1 83 ? -5.482 4.752 -17.947 1.00 87.12 83 PRO A C 1
ATOM 650 O O . PRO A 1 83 ? -4.598 3.895 -17.904 1.00 87.12 83 PRO A O 1
ATOM 653 N N . ILE A 1 84 ? -5.368 5.864 -18.679 1.00 88.06 84 ILE A N 1
ATOM 654 C CA . ILE A 1 84 ? -4.202 6.203 -19.499 1.00 88.06 84 ILE A CA 1
ATOM 655 C C . ILE A 1 84 ? -3.408 7.291 -18.781 1.00 88.06 84 ILE A C 1
ATOM 657 O O . ILE A 1 84 ? -3.884 8.413 -18.610 1.00 88.06 84 ILE A O 1
ATOM 661 N N . PHE A 1 85 ? -2.185 6.963 -18.377 1.00 85.06 85 PHE A N 1
ATOM 662 C CA . PHE A 1 85 ? -1.283 7.914 -17.740 1.00 85.06 85 PHE A CA 1
ATOM 663 C C . PHE A 1 85 ? -0.729 8.905 -18.766 1.00 85.06 85 PHE A C 1
ATOM 665 O O . PHE A 1 85 ? -0.767 10.117 -18.543 1.00 85.06 85 PHE A O 1
ATOM 672 N N . TYR A 1 86 ? -0.250 8.376 -19.894 1.00 85.25 86 TYR A N 1
ATOM 673 C CA . TYR A 1 86 ? 0.357 9.146 -20.973 1.00 85.25 86 TYR A CA 1
ATOM 674 C C . TYR A 1 86 ? 0.176 8.438 -22.321 1.00 85.25 86 TYR A C 1
ATOM 676 O O . TYR A 1 86 ? 0.254 7.211 -22.392 1.00 85.25 86 TYR A O 1
ATOM 684 N N . THR A 1 87 ? -0.027 9.207 -23.388 1.00 86.88 87 THR A N 1
ATOM 685 C CA . THR A 1 87 ? -0.054 8.701 -24.767 1.00 86.88 87 THR A CA 1
ATOM 686 C C . THR A 1 87 ? 1.150 9.264 -25.502 1.00 86.88 87 THR A C 1
ATOM 688 O O . THR A 1 87 ? 1.294 10.478 -25.627 1.00 86.88 87 THR A O 1
ATOM 691 N N . TRP A 1 88 ? 2.020 8.385 -25.986 1.00 84.56 88 TRP A N 1
ATOM 692 C CA . TRP A 1 88 ? 3.123 8.760 -26.857 1.00 84.56 88 TRP A CA 1
ATOM 693 C C . TRP A 1 88 ? 2.669 8.644 -28.312 1.00 84.56 88 TRP A C 1
ATOM 695 O O . TRP A 1 88 ? 2.212 7.584 -28.739 1.00 84.56 88 TRP A O 1
ATOM 705 N N . HIS A 1 89 ? 2.850 9.710 -29.089 1.00 85.88 89 HIS A N 1
ATOM 706 C CA . HIS A 1 89 ? 2.624 9.701 -30.534 1.00 85.88 89 HIS A CA 1
ATOM 707 C C . HIS A 1 89 ? 3.970 9.618 -31.264 1.00 85.88 89 HIS A C 1
ATOM 709 O O . HIS A 1 89 ? 4.823 10.490 -31.101 1.00 85.88 89 HIS A O 1
ATOM 715 N N . PHE A 1 90 ? 4.194 8.548 -32.031 1.00 83.31 90 PHE A N 1
ATOM 716 C CA . PHE A 1 90 ? 5.385 8.393 -32.868 1.00 83.31 90 PHE A CA 1
ATOM 717 C C . PHE A 1 90 ? 4.962 8.116 -34.311 1.00 83.31 90 PHE A C 1
ATOM 719 O O . PHE A 1 90 ? 4.495 7.023 -34.636 1.00 83.31 90 PHE A O 1
ATOM 726 N N . ASN A 1 91 ? 5.125 9.116 -35.181 1.00 85.81 91 ASN A N 1
ATOM 727 C CA . ASN A 1 91 ? 4.626 9.110 -36.559 1.00 85.81 91 ASN A CA 1
ATOM 728 C C . ASN A 1 91 ? 3.120 8.766 -36.618 1.00 85.81 91 ASN A C 1
ATOM 730 O O . ASN A 1 91 ? 2.299 9.560 -36.170 1.00 85.81 91 ASN A O 1
ATOM 734 N N . ASN A 1 92 ? 2.769 7.575 -37.124 1.00 83.25 92 ASN A N 1
ATOM 735 C CA . ASN A 1 92 ? 1.398 7.054 -37.231 1.00 83.25 92 ASN A CA 1
ATOM 736 C C . ASN A 1 92 ? 1.027 6.045 -36.124 1.00 83.25 92 ASN A C 1
ATOM 738 O O . ASN A 1 92 ? -0.028 5.419 -36.204 1.00 83.25 92 ASN A O 1
ATOM 742 N N . MET A 1 93 ? 1.888 5.835 -35.125 1.00 79.31 93 MET A N 1
ATOM 743 C CA . MET A 1 93 ? 1.634 4.898 -34.029 1.00 79.31 93 MET A CA 1
ATOM 744 C C . MET A 1 93 ? 1.335 5.647 -32.732 1.00 79.31 93 MET A C 1
ATOM 746 O O . MET A 1 93 ? 2.076 6.547 -32.332 1.00 79.31 93 MET A O 1
ATOM 750 N N . GLU A 1 94 ? 0.270 5.227 -32.055 1.00 87.25 94 GLU A N 1
ATOM 751 C CA . GLU A 1 94 ? -0.084 5.695 -30.717 1.00 87.25 94 GLU A CA 1
ATOM 752 C C . GLU A 1 94 ? 0.259 4.615 -29.691 1.00 87.25 94 GLU A C 1
ATOM 754 O O . GLU A 1 94 ? -0.331 3.533 -29.691 1.00 87.25 94 GLU A O 1
ATOM 759 N N . LEU A 1 95 ? 1.206 4.904 -28.799 1.00 86.19 95 LEU A N 1
ATOM 760 C CA . LEU A 1 95 ? 1.546 4.032 -27.681 1.00 86.19 95 LEU A CA 1
ATOM 761 C C . LEU A 1 95 ? 0.915 4.586 -26.402 1.00 86.19 95 LEU A C 1
ATOM 763 O O . LEU A 1 95 ? 1.291 5.651 -25.913 1.00 86.19 95 LEU A O 1
ATOM 767 N N . LYS A 1 96 ? -0.044 3.848 -25.842 1.00 87.56 96 LYS A N 1
ATOM 768 C CA . LYS A 1 96 ? -0.741 4.219 -24.604 1.00 87.56 96 LYS A CA 1
ATOM 769 C C . LYS A 1 96 ? -0.055 3.577 -23.402 1.00 87.56 96 LYS A C 1
ATOM 771 O O . LYS A 1 96 ? 0.022 2.354 -23.303 1.00 87.56 96 LYS A O 1
ATOM 776 N N . ILE A 1 97 ? 0.415 4.403 -22.472 1.00 87.06 97 ILE A N 1
ATOM 777 C CA . ILE A 1 97 ? 0.957 3.966 -21.185 1.00 87.06 97 ILE A CA 1
ATOM 778 C C . ILE A 1 97 ? -0.194 3.940 -20.185 1.00 87.06 97 ILE A C 1
ATOM 780 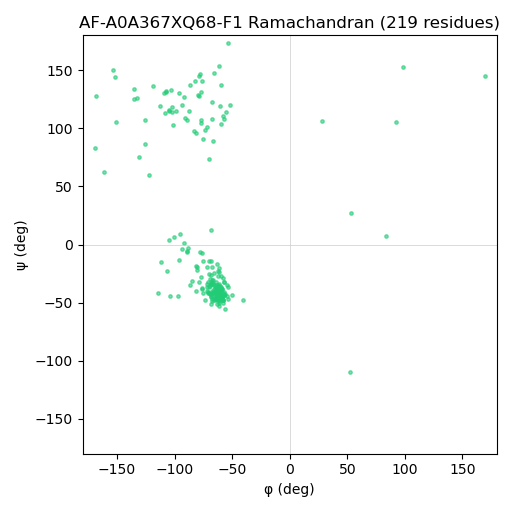O O . ILE A 1 97 ? -0.703 4.985 -19.773 1.00 87.06 97 ILE A O 1
ATOM 784 N N . TYR A 1 98 ? -0.613 2.740 -19.793 1.00 90.12 98 TYR A N 1
ATOM 785 C CA . TYR A 1 98 ? -1.671 2.579 -18.800 1.00 90.12 98 TYR A CA 1
ATOM 786 C C . TYR A 1 98 ? -1.149 2.858 -17.392 1.00 90.12 98 TYR A C 1
ATOM 788 O O . TYR A 1 98 ? -0.060 2.414 -17.023 1.00 90.12 98 TYR A O 1
ATOM 796 N N . THR A 1 99 ? -1.966 3.528 -16.581 1.00 88.62 99 THR A N 1
ATOM 797 C CA . THR A 1 99 ? -1.656 3.863 -15.181 1.00 88.62 99 THR A CA 1
ATOM 798 C C . THR A 1 99 ? -1.349 2.615 -14.353 1.00 88.62 99 THR A C 1
ATOM 800 O O . THR A 1 99 ? -0.470 2.638 -13.495 1.00 88.62 99 THR A O 1
ATOM 803 N N . LEU A 1 100 ? -1.984 1.483 -14.680 1.00 91.12 100 LEU A N 1
ATOM 804 C CA . LEU A 1 100 ? -1.700 0.187 -14.062 1.00 91.12 100 LEU A CA 1
ATOM 805 C C . LEU A 1 100 ? -0.253 -0.275 -14.246 1.00 91.12 100 LEU A C 1
ATOM 807 O O . LEU A 1 100 ? 0.238 -1.005 -13.404 1.00 91.12 100 LEU A O 1
ATOM 811 N N . TYR A 1 101 ? 0.463 0.122 -15.294 1.00 90.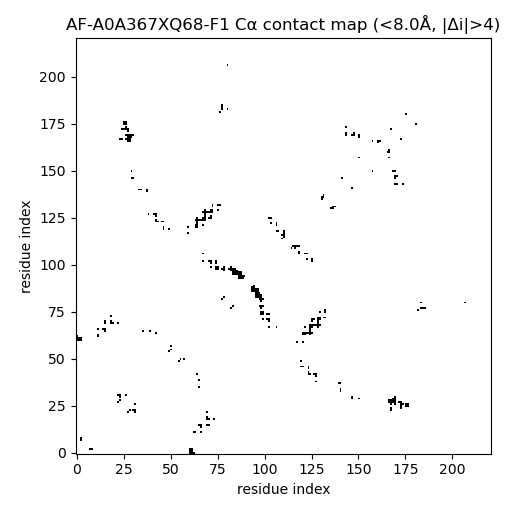19 101 TYR A N 1
ATOM 812 C CA . TYR A 1 101 ? 1.845 -0.333 -15.482 1.00 90.19 101 TYR A CA 1
ATOM 813 C C . TYR A 1 101 ? 2.881 0.575 -14.813 1.00 90.19 101 TYR A C 1
ATOM 815 O O . TYR A 1 101 ? 4.057 0.218 -14.746 1.00 90.19 101 TYR A O 1
ATOM 823 N N . LEU A 1 102 ? 2.459 1.717 -14.265 1.00 90.12 102 LEU A N 1
ATOM 824 C CA . LEU A 1 102 ? 3.346 2.703 -13.650 1.00 90.12 102 LEU A CA 1
ATOM 825 C C . LEU A 1 102 ? 4.246 2.117 -12.542 1.00 90.12 102 LEU A C 1
ATOM 827 O O . LEU A 1 102 ? 5.451 2.366 -12.592 1.00 90.12 102 LEU A O 1
ATOM 831 N N . PRO A 1 103 ? 3.758 1.269 -11.611 1.00 90.75 103 PRO A N 1
ATOM 832 C CA . PRO A 1 103 ? 4.613 0.673 -10.581 1.00 90.75 103 PRO A CA 1
ATOM 833 C C . PRO A 1 103 ? 5.733 -0.203 -11.153 1.00 90.75 103 PRO A C 1
ATOM 835 O O . PRO A 1 103 ? 6.831 -0.226 -10.602 1.00 90.75 103 PRO A O 1
ATOM 838 N N . PHE A 1 104 ? 5.491 -0.892 -12.274 1.00 90.88 104 PHE A N 1
ATOM 839 C CA . PHE A 1 104 ? 6.507 -1.714 -12.937 1.00 90.88 104 PHE A CA 1
ATOM 840 C C . PHE A 1 104 ? 7.582 -0.858 -13.610 1.00 90.88 104 PHE A C 1
ATOM 842 O O . PHE A 1 104 ? 8.766 -1.166 -13.486 1.00 90.88 104 PHE A O 1
ATOM 849 N N . PHE A 1 105 ? 7.194 0.239 -14.271 1.00 89.44 105 PHE A N 1
ATOM 850 C CA . PHE A 1 105 ? 8.155 1.191 -14.836 1.00 89.44 105 PHE A CA 1
ATOM 851 C C . PHE A 1 105 ? 9.028 1.817 -13.749 1.00 89.44 105 PHE A C 1
ATOM 853 O O . PHE A 1 105 ? 10.246 1.898 -13.909 1.00 89.44 105 PHE A O 1
ATOM 860 N N . VAL A 1 106 ? 8.426 2.196 -12.617 1.00 88.19 106 VAL A N 1
ATOM 861 C CA . VAL A 1 106 ? 9.168 2.710 -11.462 1.00 88.19 106 VAL A CA 1
ATOM 862 C C . VAL A 1 106 ? 10.101 1.630 -10.905 1.00 88.19 106 VAL A C 1
ATOM 864 O O . VAL A 1 106 ? 11.273 1.908 -10.676 1.00 88.19 106 VAL A O 1
ATOM 867 N N . ALA A 1 107 ? 9.650 0.381 -10.760 1.00 87.75 107 ALA A N 1
ATOM 868 C CA . ALA A 1 107 ? 10.507 -0.711 -10.294 1.00 87.75 107 ALA A CA 1
ATOM 869 C C . ALA A 1 107 ? 11.714 -0.952 -11.215 1.00 87.75 107 ALA A C 1
ATOM 871 O O . ALA A 1 107 ? 12.825 -1.150 -10.720 1.00 87.75 107 ALA A O 1
ATOM 872 N N . LEU A 1 108 ? 11.521 -0.878 -12.536 1.0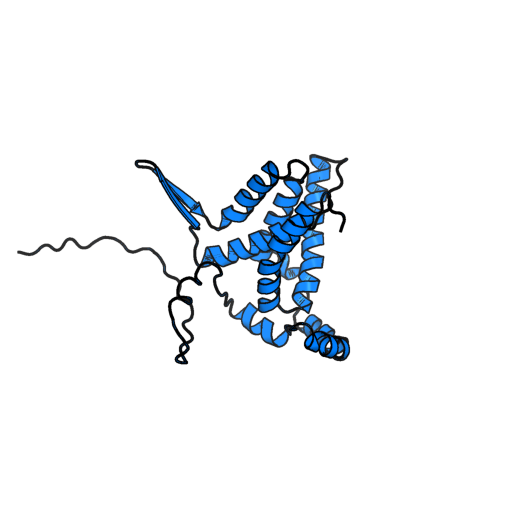0 87.69 108 LEU A N 1
ATOM 873 C CA . LEU A 1 108 ? 12.598 -0.997 -13.520 1.00 87.69 108 LEU A CA 1
ATOM 874 C C . LEU A 1 108 ? 13.577 0.183 -13.437 1.00 87.69 108 LEU A C 1
ATOM 876 O O . LEU A 1 108 ? 14.789 -0.014 -13.467 1.00 87.69 108 LEU A O 1
ATOM 880 N N . PHE A 1 109 ? 13.065 1.402 -13.273 1.00 86.19 109 PHE A N 1
ATOM 881 C CA . PHE A 1 109 ? 13.888 2.594 -13.081 1.00 86.19 109 PHE A CA 1
ATOM 882 C C . PHE A 1 109 ? 14.748 2.496 -11.811 1.00 86.19 109 PHE A C 1
ATOM 884 O O . PHE A 1 109 ? 15.955 2.739 -11.849 1.00 86.19 109 PHE A O 1
ATOM 891 N N . PHE A 1 110 ? 14.160 2.053 -10.696 1.00 81.75 110 PHE A N 1
ATOM 892 C CA . PHE A 1 110 ? 14.889 1.828 -9.446 1.00 81.75 110 PHE A CA 1
ATOM 893 C C . PHE A 1 110 ? 15.899 0.682 -9.540 1.00 81.75 110 PHE A C 1
ATOM 895 O O . PHE A 1 110 ? 16.931 0.755 -8.882 1.00 81.75 110 PHE A O 1
ATOM 902 N N . MET A 1 111 ? 15.658 -0.340 -10.365 1.00 82.31 111 MET A N 1
ATOM 903 C CA . MET A 1 111 ? 16.650 -1.389 -10.627 1.00 82.31 111 MET A CA 1
ATOM 904 C C . MET A 1 111 ? 17.909 -0.821 -11.299 1.00 82.31 111 MET A C 1
ATOM 906 O O . MET A 1 111 ? 19.015 -1.225 -10.957 1.00 82.31 111 MET A O 1
ATOM 910 N N . ILE A 1 112 ? 17.757 0.134 -12.223 1.00 82.62 112 ILE A N 1
ATOM 911 C CA . ILE A 1 112 ? 18.895 0.784 -12.891 1.00 82.62 112 ILE A CA 1
ATOM 912 C C . ILE A 1 112 ? 19.654 1.688 -11.910 1.00 82.62 112 ILE A C 1
ATOM 914 O O . ILE A 1 112 ? 20.882 1.682 -11.893 1.00 82.62 112 ILE A O 1
ATOM 918 N N . LEU A 1 113 ? 18.934 2.445 -11.074 1.00 79.88 113 LEU A N 1
ATOM 919 C CA . LEU A 1 113 ? 19.547 3.335 -10.080 1.00 79.88 113 LEU A CA 1
ATOM 920 C C . LEU A 1 113 ? 20.196 2.586 -8.907 1.00 79.88 113 LEU A C 1
ATOM 922 O O . LEU A 1 113 ? 21.205 3.036 -8.369 1.00 79.88 113 LEU A O 1
ATOM 926 N N . PHE A 1 114 ? 19.620 1.455 -8.503 1.00 76.88 114 PHE A N 1
ATOM 927 C CA . PHE A 1 114 ? 20.054 0.653 -7.363 1.00 76.88 114 PHE A CA 1
ATOM 928 C C . PHE A 1 114 ? 20.164 -0.820 -7.772 1.00 76.88 114 PHE A C 1
ATOM 930 O O . PHE A 1 114 ? 19.319 -1.629 -7.386 1.00 76.88 114 PHE A O 1
ATOM 937 N N . PRO A 1 115 ? 21.218 -1.203 -8.514 1.00 66.06 115 PRO A N 1
ATOM 938 C CA . PRO A 1 115 ? 21.381 -2.566 -9.029 1.00 66.06 115 PRO A CA 1
ATOM 939 C C . PRO A 1 115 ? 21.526 -3.627 -7.927 1.00 66.06 115 PRO A C 1
ATOM 941 O O . PRO A 1 115 ? 21.321 -4.809 -8.174 1.00 66.06 115 PRO A O 1
ATOM 944 N N . SER A 1 116 ? 21.839 -3.216 -6.695 1.00 66.00 116 SER A N 1
ATOM 945 C CA . SER A 1 116 ? 21.840 -4.084 -5.510 1.00 66.00 116 SER A CA 1
ATOM 946 C C . SER A 1 116 ? 20.441 -4.366 -4.940 1.00 66.00 116 SER A C 1
ATOM 948 O O . SER A 1 116 ? 20.325 -5.131 -3.986 1.00 66.00 116 SER A O 1
ATOM 950 N N . SER A 1 117 ? 19.387 -3.728 -5.459 1.00 66.31 117 SER A N 1
ATOM 951 C CA . SER A 1 117 ? 18.010 -3.925 -5.003 1.00 66.31 117 SER A CA 1
ATOM 952 C C . SER A 1 117 ? 17.354 -5.107 -5.718 1.00 66.31 117 SER A C 1
ATOM 954 O O . SER A 1 117 ? 17.496 -5.287 -6.928 1.00 66.31 117 SER A O 1
ATOM 956 N N . SER A 1 118 ? 16.616 -5.934 -4.977 1.00 71.19 118 SER A N 1
ATOM 957 C CA . SER A 1 118 ? 16.009 -7.149 -5.517 1.00 71.19 118 SER A CA 1
ATOM 958 C C . SER A 1 118 ? 14.762 -6.828 -6.352 1.00 71.19 118 SER A C 1
ATOM 960 O O . SER A 1 118 ? 13.684 -6.602 -5.792 1.00 71.19 118 SER A O 1
ATOM 962 N N . LEU A 1 119 ? 14.869 -6.892 -7.686 1.00 81.19 119 LEU A N 1
ATOM 963 C CA . LEU A 1 119 ? 13.706 -6.836 -8.586 1.00 81.19 119 LEU A CA 1
ATOM 964 C C . LEU A 1 119 ? 12.598 -7.823 -8.176 1.00 81.19 119 LEU A C 1
ATOM 966 O O . LEU A 1 119 ? 11.441 -7.401 -8.137 1.00 81.19 119 LEU A O 1
ATOM 970 N N . PRO A 1 120 ? 12.896 -9.085 -7.799 1.00 83.62 120 PRO A N 1
ATOM 971 C CA . PRO A 1 120 ? 11.851 -10.013 -7.379 1.00 83.62 120 PRO A CA 1
ATOM 972 C C . PRO A 1 120 ? 11.057 -9.516 -6.165 1.00 83.62 120 PRO A C 1
ATOM 974 O O . PRO A 1 120 ? 9.837 -9.625 -6.156 1.00 83.62 120 PRO A O 1
ATOM 977 N N . GLY A 1 121 ? 11.722 -8.883 -5.191 1.00 83.44 121 GLY A N 1
ATOM 978 C CA . GLY A 1 121 ? 11.063 -8.284 -4.026 1.00 83.44 121 GLY A CA 1
ATOM 979 C C . GLY A 1 121 ? 10.149 -7.103 -4.377 1.00 83.44 121 GLY A C 1
ATOM 980 O O . GLY A 1 121 ? 9.093 -6.929 -3.766 1.00 83.44 121 GLY A O 1
ATOM 981 N N . HIS A 1 122 ? 10.507 -6.303 -5.387 1.00 89.31 122 HIS A N 1
ATOM 982 C CA . HIS A 1 122 ? 9.620 -5.251 -5.897 1.00 89.31 122 HIS A CA 1
ATOM 983 C C . HIS A 1 122 ? 8.404 -5.854 -6.603 1.00 89.31 122 HIS A C 1
ATOM 985 O O . HIS A 1 122 ? 7.278 -5.440 -6.338 1.00 89.31 122 HIS A O 1
ATOM 991 N N . VAL A 1 123 ? 8.611 -6.871 -7.445 1.00 90.06 123 VAL A N 1
ATOM 992 C CA . VAL A 1 123 ? 7.530 -7.549 -8.175 1.00 90.06 123 VAL A CA 1
ATOM 993 C C . VAL A 1 123 ? 6.540 -8.220 -7.222 1.00 90.06 123 VAL A C 1
ATOM 995 O O . VAL A 1 123 ? 5.336 -8.075 -7.417 1.00 90.06 123 VAL A O 1
ATOM 998 N N . THR A 1 124 ? 6.999 -8.890 -6.162 1.00 90.81 124 THR A N 1
ATOM 999 C CA . THR A 1 124 ? 6.102 -9.494 -5.158 1.00 90.81 124 THR A CA 1
ATOM 1000 C C . THR A 1 124 ? 5.335 -8.439 -4.361 1.00 90.81 124 THR A C 1
ATOM 1002 O O . THR A 1 124 ? 4.167 -8.644 -4.028 1.00 90.81 124 THR A O 1
ATOM 1005 N N . GLY A 1 125 ? 5.949 -7.280 -4.098 1.00 91.56 125 GLY A N 1
ATOM 1006 C CA . GLY A 1 125 ? 5.266 -6.115 -3.530 1.00 91.56 125 GLY A CA 1
ATOM 1007 C C . GLY A 1 125 ? 4.141 -5.605 -4.435 1.00 91.56 125 GLY A C 1
ATOM 1008 O O . GLY A 1 125 ? 2.998 -5.492 -3.991 1.00 91.56 125 GLY A O 1
ATOM 1009 N N . ILE A 1 126 ? 4.442 -5.389 -5.721 1.00 94.31 126 ILE A N 1
ATOM 1010 C CA . ILE A 1 126 ? 3.469 -4.967 -6.742 1.00 94.31 126 ILE A CA 1
ATOM 1011 C C . ILE A 1 126 ? 2.320 -5.977 -6.856 1.00 94.31 126 ILE A C 1
ATOM 1013 O O . ILE A 1 126 ? 1.147 -5.603 -6.830 1.00 94.31 126 ILE A O 1
ATOM 1017 N N . LEU A 1 127 ? 2.643 -7.270 -6.948 1.00 94.38 127 LEU A N 1
ATOM 1018 C CA . LEU A 1 127 ? 1.648 -8.333 -7.060 1.00 94.38 127 LEU A CA 1
ATOM 1019 C C . LEU A 1 127 ? 0.719 -8.351 -5.844 1.00 94.38 127 LEU A C 1
ATOM 1021 O O . LEU A 1 127 ? -0.499 -8.400 -6.001 1.00 94.38 127 LEU A O 1
ATOM 1025 N N . THR A 1 128 ? 1.274 -8.239 -4.637 1.00 94.44 128 THR A N 1
ATOM 1026 C CA . THR A 1 128 ? 0.482 -8.189 -3.402 1.00 94.44 128 THR A CA 1
ATOM 1027 C C . THR A 1 128 ? -0.444 -6.975 -3.368 1.00 94.44 128 THR A C 1
ATOM 1029 O O . THR A 1 128 ? -1.604 -7.107 -2.974 1.00 94.44 128 THR A O 1
ATOM 1032 N N . GLY A 1 129 ? 0.024 -5.809 -3.819 1.00 93.56 129 GLY A N 1
ATOM 1033 C CA . GLY A 1 129 ? -0.799 -4.600 -3.874 1.00 93.56 129 GLY A CA 1
ATOM 1034 C C . GLY A 1 129 ? -1.972 -4.741 -4.838 1.00 93.56 129 GLY A C 1
ATOM 1035 O O . GLY A 1 129 ? -3.093 -4.354 -4.499 1.00 93.56 129 GLY A O 1
ATOM 1036 N N . TYR A 1 130 ? -1.775 -5.392 -5.987 1.00 95.06 130 TYR A N 1
ATOM 1037 C CA . TYR A 1 130 ? -2.883 -5.734 -6.881 1.00 95.06 130 TYR A CA 1
ATOM 1038 C C . TYR A 1 130 ? -3.820 -6.787 -6.301 1.00 95.06 130 TYR A C 1
ATOM 1040 O O . TYR A 1 130 ? -5.030 -6.590 -6.349 1.00 95.06 130 TYR A O 1
ATOM 1048 N N . LEU A 1 131 ? -3.305 -7.872 -5.716 1.00 94.31 131 LEU A N 1
ATOM 1049 C CA . LEU A 1 131 ? -4.137 -8.898 -5.075 1.00 94.31 131 LEU A CA 1
ATOM 1050 C C . LEU A 1 131 ? -5.043 -8.292 -3.996 1.00 94.31 131 LEU A C 1
ATOM 1052 O O . LEU A 1 131 ? -6.229 -8.619 -3.928 1.00 94.31 131 LEU A O 1
ATOM 1056 N N . TYR A 1 132 ? -4.498 -7.380 -3.188 1.00 93.56 132 TYR A N 1
ATOM 1057 C CA . TYR A 1 132 ? -5.277 -6.605 -2.229 1.00 93.56 132 TYR A CA 1
ATOM 1058 C C . TYR A 1 132 ? -6.339 -5.747 -2.930 1.00 93.56 132 TYR A C 1
ATOM 1060 O O . TYR A 1 132 ? -7.513 -5.802 -2.580 1.00 93.56 132 TYR A O 1
ATOM 1068 N N . SER A 1 133 ? -5.948 -5.009 -3.967 1.00 91.56 133 SER A N 1
ATOM 1069 C CA . SER A 1 133 ? -6.827 -4.090 -4.699 1.00 91.56 133 SER A CA 1
ATOM 1070 C C . SER A 1 133 ? -7.988 -4.767 -5.438 1.00 91.56 133 SER A C 1
ATOM 1072 O O . SER A 1 133 ? -9.071 -4.189 -5.546 1.00 91.56 133 SER A O 1
ATOM 1074 N N . TYR A 1 134 ? -7.780 -5.993 -5.925 1.00 90.38 134 TYR A N 1
ATOM 1075 C CA . TYR A 1 134 ? -8.821 -6.838 -6.518 1.00 90.38 134 TYR A CA 1
ATOM 1076 C C . TYR A 1 134 ? -9.739 -7.483 -5.469 1.00 90.38 134 TYR A C 1
ATOM 1078 O O . TYR A 1 134 ? -10.738 -8.102 -5.823 1.00 90.38 134 TYR A O 1
ATOM 1086 N N . GLY A 1 135 ? -9.423 -7.343 -4.179 1.00 89.88 135 GLY A N 1
ATOM 1087 C CA . GLY A 1 135 ? -10.219 -7.874 -3.077 1.00 89.88 135 GLY A CA 1
ATOM 1088 C C . GLY A 1 135 ? -9.947 -9.342 -2.742 1.00 89.88 135 GLY A C 1
ATOM 1089 O O . GLY A 1 135 ? -10.630 -9.906 -1.885 1.00 89.88 135 GLY A O 1
ATOM 1090 N N . TYR A 1 136 ? -8.936 -9.974 -3.348 1.00 91.50 136 TYR A N 1
ATOM 1091 C CA . TYR A 1 136 ? -8.597 -11.374 -3.064 1.00 91.50 136 TYR A CA 1
ATOM 1092 C C . TYR A 1 136 ? -8.089 -11.589 -1.637 1.00 91.50 136 TYR A C 1
ATOM 1094 O O . TYR A 1 136 ? -8.220 -12.685 -1.094 1.00 91.50 136 TYR A O 1
ATOM 1102 N N . LEU A 1 137 ? -7.548 -10.541 -1.010 1.00 90.56 137 LEU A N 1
ATOM 1103 C CA . LEU A 1 137 ? -7.041 -10.599 0.360 1.00 90.56 137 LEU A CA 1
ATOM 1104 C C . LEU A 1 137 ? -8.068 -10.170 1.414 1.00 90.56 137 LEU A C 1
ATOM 1106 O O . LEU A 1 137 ? -7.780 -10.309 2.595 1.00 90.56 137 LEU A O 1
ATOM 1110 N N . ASN A 1 138 ? -9.270 -9.719 1.032 1.00 86.56 138 ASN A N 1
ATOM 1111 C CA . ASN A 1 138 ? -10.260 -9.163 1.969 1.00 86.56 138 ASN A CA 1
ATOM 1112 C C . ASN A 1 138 ? -10.646 -10.132 3.097 1.00 86.56 138 ASN A C 1
ATOM 1114 O O . ASN A 1 138 ? -10.895 -9.702 4.216 1.00 86.56 138 ASN A O 1
ATOM 1118 N N . LYS A 1 139 ? -10.641 -11.445 2.831 1.00 87.31 139 LYS A N 1
ATOM 1119 C CA . LYS A 1 139 ? -10.942 -12.481 3.836 1.00 87.31 139 LYS A CA 1
ATOM 1120 C C . LYS A 1 139 ? -9.892 -12.593 4.946 1.00 87.31 139 LYS A C 1
ATOM 1122 O O . LYS A 1 139 ? -10.179 -13.183 5.979 1.00 87.31 139 LYS A O 1
ATOM 1127 N N . LEU A 1 140 ? -8.680 -12.087 4.716 1.00 89.31 140 LEU A N 1
ATOM 1128 C CA . LEU A 1 140 ? -7.592 -12.122 5.692 1.00 89.31 140 LEU A CA 1
ATOM 1129 C C . LEU A 1 140 ? -7.710 -10.991 6.725 1.00 89.31 140 LEU A C 1
ATOM 1131 O O . LEU A 1 140 ? -7.099 -11.065 7.789 1.00 89.31 140 LEU A O 1
ATOM 1135 N N . PHE A 1 141 ? -8.480 -9.946 6.416 1.00 88.56 141 PHE A N 1
ATOM 1136 C CA . PHE A 1 141 ? -8.626 -8.786 7.283 1.00 88.56 141 PHE A CA 1
ATOM 1137 C C . PHE A 1 141 ? -9.663 -9.045 8.378 1.00 88.56 141 PHE A C 1
ATOM 1139 O O . PHE A 1 141 ? -10.697 -9.665 8.113 1.00 88.56 141 PHE A O 1
ATOM 1146 N N . PRO A 1 142 ? -9.408 -8.577 9.614 1.00 88.06 142 PRO A N 1
ATOM 1147 C CA . PRO A 1 142 ? -10.384 -8.689 10.684 1.00 88.06 142 PRO A CA 1
ATOM 1148 C C . PRO A 1 142 ? -11.627 -7.833 10.375 1.00 88.06 142 PRO A C 1
ATOM 1150 O O . PRO A 1 142 ? -11.500 -6.770 9.762 1.00 88.06 142 PRO A O 1
ATOM 1153 N N . PRO A 1 143 ? -12.825 -8.263 10.810 1.00 88.25 143 PRO A N 1
ATOM 1154 C CA . PRO A 1 143 ? -14.042 -7.465 10.695 1.00 88.25 143 PRO A CA 1
ATOM 1155 C C . PRO A 1 143 ? -13.942 -6.150 11.483 1.00 88.25 143 PRO A C 1
ATOM 1157 O O . PRO A 1 143 ? -13.243 -6.074 12.499 1.00 88.25 143 PRO A O 1
ATOM 1160 N N . SER A 1 144 ? -14.699 -5.138 11.044 1.00 86.88 144 SER A N 1
ATOM 1161 C CA . SER A 1 144 ? -14.740 -3.794 11.646 1.00 86.88 144 SER A CA 1
ATOM 1162 C C . SER A 1 144 ? -15.038 -3.823 13.143 1.00 86.88 144 SER A C 1
ATOM 1164 O O . SER A 1 144 ? -14.413 -3.095 13.901 1.00 86.88 144 SER A O 1
ATOM 1166 N N . ASP A 1 145 ? -15.899 -4.733 13.601 1.00 87.75 145 ASP A N 1
ATOM 1167 C CA . ASP A 1 145 ? -16.267 -4.834 15.019 1.00 87.75 145 ASP A CA 1
ATOM 1168 C C . ASP A 1 145 ? -15.062 -5.131 15.923 1.00 87.75 145 ASP A C 1
ATOM 1170 O O . ASP A 1 145 ? -14.963 -4.613 17.038 1.00 87.75 145 ASP A O 1
ATOM 1174 N N . ILE A 1 146 ? -14.114 -5.943 15.438 1.00 89.75 146 ILE A N 1
ATOM 1175 C CA . ILE A 1 146 ? -12.880 -6.253 16.170 1.00 89.75 146 ILE A CA 1
ATOM 1176 C C . ILE A 1 146 ? -11.966 -5.028 16.188 1.00 89.75 146 ILE A C 1
ATOM 1178 O O . ILE A 1 146 ? -11.365 -4.733 17.221 1.00 89.75 146 ILE A O 1
ATOM 1182 N N . LEU A 1 147 ? -11.879 -4.299 15.075 1.00 89.00 147 LEU A N 1
ATOM 1183 C CA . LEU A 1 147 ? -11.080 -3.078 14.975 1.00 89.00 147 LEU A CA 1
ATOM 1184 C C . LEU A 1 147 ? -11.617 -1.995 15.919 1.00 89.00 147 LEU A C 1
ATOM 1186 O O . LEU A 1 147 ? -10.858 -1.484 16.742 1.00 89.00 147 LEU A O 1
ATOM 1190 N N . THR A 1 148 ? -12.927 -1.747 15.920 1.00 89.12 148 THR A N 1
ATOM 1191 C CA . THR A 1 148 ? -13.579 -0.819 16.854 1.00 89.12 148 THR A CA 1
ATOM 1192 C C . THR A 1 148 ? -13.416 -1.274 18.313 1.00 89.12 148 THR A C 1
ATOM 1194 O O . THR A 1 148 ? -13.253 -0.447 19.213 1.00 89.12 148 THR A O 1
ATOM 1197 N N . ALA A 1 149 ? -13.410 -2.583 18.601 1.00 89.94 149 ALA A N 1
ATOM 1198 C CA . ALA A 1 149 ? -13.130 -3.092 19.949 1.00 89.94 149 ALA A CA 1
ATOM 1199 C C . ALA A 1 149 ? -11.675 -2.837 20.390 1.00 89.94 149 ALA A C 1
ATOM 1201 O O . ALA A 1 149 ? -11.435 -2.469 21.547 1.00 89.94 149 ALA A O 1
ATOM 1202 N N . ILE A 1 150 ? -10.709 -2.996 19.478 1.00 87.88 150 ILE A N 1
ATOM 1203 C CA . ILE A 1 150 ? -9.298 -2.666 19.717 1.00 87.88 150 ILE A CA 1
ATOM 1204 C C . ILE A 1 150 ? -9.149 -1.165 19.972 1.00 87.88 150 ILE A C 1
ATOM 1206 O O . ILE A 1 150 ? -8.511 -0.787 20.955 1.00 87.88 150 ILE A O 1
ATOM 1210 N N . GLU A 1 151 ? -9.784 -0.318 19.158 1.00 89.44 151 GLU A N 1
ATOM 1211 C CA . GLU A 1 151 ? -9.793 1.135 19.354 1.00 89.44 151 GLU A CA 1
ATOM 1212 C C . GLU A 1 151 ? -10.371 1.513 20.715 1.00 89.44 151 GLU A C 1
ATOM 1214 O O . GLU A 1 151 ? -9.728 2.236 21.471 1.00 89.44 151 GLU A O 1
ATOM 1219 N N . LYS A 1 152 ? -11.521 0.946 21.101 1.00 89.50 152 LYS A N 1
ATOM 1220 C CA . LYS A 1 152 ? -12.126 1.186 22.420 1.00 89.50 152 LYS A CA 1
ATOM 1221 C C . LYS A 1 152 ? -11.175 0.834 23.559 1.00 89.50 152 LYS A C 1
ATOM 1223 O O . LYS A 1 152 ? -11.032 1.620 24.496 1.00 89.50 152 LYS A O 1
ATOM 1228 N N . LYS A 1 153 ? -10.476 -0.299 23.470 1.00 89.75 153 LYS A N 1
ATOM 1229 C CA . LYS A 1 153 ? -9.488 -0.708 24.479 1.00 89.75 153 LYS A CA 1
ATOM 1230 C C . LYS A 1 153 ? -8.244 0.191 24.486 1.00 89.75 153 LYS A C 1
ATOM 1232 O O . LYS A 1 153 ? -7.676 0.431 25.548 1.00 89.75 153 LYS A O 1
ATOM 1237 N N . ALA A 1 154 ? -7.839 0.699 23.324 1.00 87.12 154 ALA A N 1
ATOM 1238 C CA . ALA A 1 154 ? -6.690 1.585 23.148 1.00 87.12 154 ALA A CA 1
ATOM 1239 C C . ALA A 1 154 ? -7.018 3.085 23.301 1.00 87.12 154 ALA A C 1
ATOM 1241 O O . ALA A 1 154 ? -6.097 3.899 23.293 1.00 87.12 154 ALA A O 1
ATOM 1242 N N . SER A 1 155 ? -8.285 3.458 23.512 1.00 85.50 155 SER A N 1
ATOM 1243 C CA . SER A 1 155 ? -8.763 4.843 23.673 1.00 85.50 155 SER A CA 1
ATOM 1244 C C . SER A 1 155 ? -7.872 5.760 24.519 1.00 85.50 155 SER A C 1
ATOM 1246 O O . SER A 1 155 ? -7.593 6.869 24.065 1.00 85.50 155 SER A O 1
ATOM 1248 N N . PRO A 1 156 ? -7.385 5.369 25.721 1.00 85.38 156 PRO A N 1
ATOM 1249 C CA . PRO A 1 156 ? -6.540 6.267 26.511 1.00 85.38 156 PRO A CA 1
ATOM 1250 C C . PRO A 1 156 ? -5.211 6.592 25.816 1.00 85.38 156 PRO A C 1
ATOM 1252 O O . PRO A 1 156 ? -4.729 7.718 25.920 1.00 85.38 156 PRO A O 1
ATOM 1255 N N . LEU A 1 157 ? -4.638 5.632 25.085 1.00 85.38 157 LEU A N 1
ATOM 1256 C CA . LEU A 1 157 ? -3.408 5.823 24.321 1.00 85.38 157 LEU A CA 1
ATOM 1257 C C . LEU A 1 157 ? -3.669 6.637 23.049 1.00 85.38 157 LEU A C 1
ATOM 1259 O O . LEU A 1 157 ? -2.905 7.547 22.738 1.00 85.38 157 LEU A O 1
ATOM 1263 N N . ILE A 1 158 ? -4.774 6.356 22.357 1.00 85.75 158 ILE A N 1
ATOM 1264 C CA . ILE A 1 158 ? -5.192 7.092 21.158 1.00 85.75 158 ILE A CA 1
ATOM 1265 C C . ILE A 1 158 ? -5.390 8.574 21.491 1.00 85.75 158 ILE A C 1
ATOM 1267 O O . ILE A 1 158 ? -4.822 9.420 20.815 1.00 85.75 158 ILE A O 1
ATOM 1271 N N . ASN A 1 159 ? -6.077 8.898 22.589 1.00 84.94 159 ASN A N 1
ATOM 1272 C CA . ASN A 1 159 ? -6.293 10.285 23.022 1.00 84.94 159 ASN A CA 1
ATOM 1273 C C . ASN A 1 159 ? -4.993 11.036 23.360 1.00 84.94 159 ASN A C 1
ATOM 1275 O O . ASN A 1 159 ? -4.967 12.268 23.375 1.00 84.94 159 ASN A O 1
ATOM 1279 N N . LEU A 1 160 ? -3.919 10.314 23.690 1.00 85.38 160 LEU A N 1
ATOM 1280 C CA . LEU A 1 160 ? -2.604 10.907 23.916 1.00 85.38 160 LEU A CA 1
ATOM 1281 C C . LEU A 1 160 ? -1.881 11.166 22.589 1.00 85.38 160 LEU A C 1
ATOM 1283 O O . LEU A 1 160 ? -1.265 12.218 22.436 1.00 85.38 160 LEU A O 1
ATOM 1287 N N . ILE A 1 161 ? -1.991 10.236 21.638 1.00 85.12 161 ILE A N 1
ATOM 1288 C CA . ILE A 1 161 ? -1.382 10.336 20.305 1.00 85.12 161 ILE A CA 1
ATOM 1289 C C . ILE A 1 161 ? -2.094 11.382 19.440 1.00 85.12 161 ILE A C 1
ATOM 1291 O O . ILE A 1 161 ? -1.418 12.125 18.734 1.00 85.12 161 ILE A O 1
ATOM 1295 N N . ASP A 1 162 ? -3.417 11.510 19.558 1.00 83.69 162 ASP A N 1
ATOM 1296 C CA . ASP A 1 162 ? -4.241 12.445 18.777 1.00 83.69 162 ASP A CA 1
ATOM 1297 C C . ASP A 1 162 ? -3.856 13.921 19.000 1.00 83.69 162 ASP A C 1
ATOM 1299 O O . ASP A 1 162 ? -4.085 14.787 18.162 1.00 83.69 162 ASP A O 1
ATOM 1303 N N . LYS A 1 163 ? -3.167 14.216 20.111 1.00 82.50 163 LYS A N 1
ATOM 1304 C CA . LYS A 1 163 ? -2.595 15.546 20.385 1.00 82.50 163 LYS A CA 1
ATOM 1305 C C . LYS A 1 163 ? -1.389 15.888 19.507 1.00 82.50 163 LYS A C 1
ATOM 1307 O O . LYS A 1 163 ? -1.011 17.053 19.438 1.00 82.50 163 LYS A O 1
ATOM 1312 N N . ILE A 1 164 ? -0.748 14.882 18.914 1.00 85.81 164 ILE A N 1
ATOM 1313 C CA . ILE A 1 164 ? 0.497 15.006 18.146 1.00 85.81 164 ILE A CA 1
ATOM 1314 C C . ILE A 1 164 ? 0.250 14.669 16.673 1.00 85.81 164 ILE A C 1
ATOM 1316 O O . ILE A 1 164 ? 0.770 15.349 15.792 1.00 85.81 164 ILE A O 1
ATOM 1320 N N . VAL A 1 165 ? -0.532 13.623 16.399 1.00 84.81 165 VAL A N 1
ATOM 1321 C CA . VAL A 1 165 ? -0.796 13.111 15.051 1.00 84.81 165 VAL A CA 1
ATOM 1322 C C . VAL A 1 165 ? -2.280 12.825 14.913 1.00 84.81 165 VAL A C 1
ATOM 1324 O O . VAL A 1 165 ? -2.858 12.175 15.775 1.00 84.81 165 VAL A O 1
ATOM 1327 N N . LYS A 1 166 ? -2.877 13.269 13.805 1.00 86.44 166 LYS A N 1
ATOM 1328 C CA . LYS A 1 166 ? -4.288 13.020 13.505 1.00 86.44 166 LYS A CA 1
ATOM 1329 C C . LYS A 1 166 ? -4.556 11.520 13.411 1.00 86.44 166 LYS A C 1
ATOM 1331 O O . LYS A 1 166 ? -3.997 10.853 12.542 1.00 86.44 166 LYS A O 1
ATOM 1336 N N . PHE A 1 167 ? -5.432 11.020 14.273 1.00 87.62 167 PHE A N 1
ATOM 1337 C CA . PHE A 1 167 ? -5.830 9.619 14.283 1.00 87.62 167 PHE A CA 1
ATOM 1338 C C . PHE A 1 167 ? -7.135 9.406 13.503 1.00 87.62 167 PHE A C 1
ATOM 1340 O O . PHE A 1 167 ? -8.125 10.096 13.744 1.00 87.62 167 PHE A O 1
ATOM 1347 N N . TYR A 1 168 ? -7.160 8.433 12.588 1.00 88.06 168 TYR A N 1
ATOM 1348 C CA . TYR A 1 168 ? -8.352 8.092 11.803 1.00 88.06 168 TYR A CA 1
ATOM 1349 C C . TYR A 1 168 ? -9.060 6.883 12.415 1.00 88.06 168 TYR A C 1
ATOM 1351 O O . TYR A 1 168 ? -8.505 5.782 12.428 1.00 88.06 168 TYR A O 1
ATOM 1359 N N . LYS A 1 169 ? -10.280 7.093 12.920 1.00 88.19 169 LYS A N 1
ATOM 1360 C CA . LYS A 1 169 ? -11.090 6.052 13.571 1.00 88.19 169 LYS A CA 1
ATOM 1361 C C . LYS A 1 169 ? -11.766 5.141 12.556 1.00 88.19 169 LYS A C 1
ATOM 1363 O O . LYS A 1 169 ? -12.233 5.606 11.514 1.00 88.19 169 LYS A O 1
ATOM 1368 N N . GLU A 1 170 ? -11.887 3.864 12.902 1.00 86.69 170 GLU A N 1
ATOM 1369 C CA . GLU A 1 170 ? -12.528 2.853 12.057 1.00 86.69 170 GLU A CA 1
ATOM 1370 C C . GLU A 1 170 ? -13.977 3.228 11.707 1.00 86.69 170 GLU A C 1
ATOM 1372 O O . GLU A 1 170 ? -14.362 3.143 10.543 1.00 86.69 170 GLU A O 1
ATOM 1377 N N . ASP A 1 171 ? -14.762 3.711 12.676 1.00 84.56 171 ASP A N 1
ATOM 1378 C CA . ASP A 1 171 ? -16.196 3.991 12.492 1.00 84.56 171 ASP A CA 1
ATOM 1379 C C . ASP A 1 171 ? -16.464 5.026 11.373 1.00 84.56 171 ASP A C 1
ATOM 1381 O O . ASP A 1 171 ? -17.414 4.885 10.602 1.00 84.56 171 ASP A O 1
ATOM 1385 N N . GLU A 1 172 ? -15.601 6.040 11.236 1.00 84.31 172 GLU A N 1
ATOM 1386 C CA . GLU A 1 172 ? -15.687 7.058 10.176 1.00 84.31 172 GLU A CA 1
ATOM 1387 C C . GLU A 1 172 ? -15.200 6.506 8.824 1.00 84.31 172 GLU A C 1
ATOM 1389 O O . GLU A 1 172 ? -15.778 6.782 7.769 1.00 84.31 172 GLU A O 1
ATOM 1394 N N . CYS A 1 173 ? -14.155 5.676 8.848 1.00 85.06 173 CYS A N 1
ATOM 1395 C CA . CYS A 1 173 ? -13.517 5.137 7.647 1.00 85.06 173 CYS A CA 1
ATOM 1396 C C . CYS A 1 173 ? -14.320 4.000 7.001 1.00 85.06 173 CYS A C 1
ATOM 1398 O O . CYS A 1 173 ? -14.263 3.813 5.784 1.00 85.06 173 CYS A O 1
ATOM 1400 N N . VAL A 1 174 ? -15.112 3.253 7.779 1.00 84.81 174 VAL A N 1
ATOM 1401 C CA . VAL A 1 174 ? -15.999 2.198 7.262 1.00 84.81 174 VAL A CA 1
ATOM 1402 C C . VAL A 1 174 ? -16.973 2.764 6.228 1.00 84.81 174 VAL A C 1
ATOM 1404 O O . VAL A 1 174 ? -17.185 2.135 5.185 1.00 84.81 174 VAL A O 1
ATOM 1407 N N . ALA A 1 175 ? -17.519 3.959 6.471 1.00 81.88 175 ALA A N 1
ATOM 1408 C CA . ALA A 1 175 ? -18.422 4.623 5.536 1.00 81.88 175 ALA A CA 1
ATOM 1409 C C . ALA A 1 175 ? -17.720 4.936 4.203 1.00 81.88 175 ALA A C 1
ATOM 1411 O O . ALA A 1 175 ? -18.231 4.565 3.149 1.00 81.88 175 ALA A O 1
ATOM 1412 N N . ILE A 1 176 ? -16.511 5.505 4.256 1.00 81.12 176 ILE A N 1
ATOM 1413 C CA . ILE A 1 176 ? -15.693 5.861 3.080 1.00 81.12 176 ILE A CA 1
ATOM 1414 C C . ILE A 1 176 ? -15.276 4.611 2.289 1.00 81.12 176 ILE A C 1
ATOM 1416 O O . ILE A 1 176 ? -15.310 4.566 1.056 1.00 81.12 176 ILE A O 1
ATOM 1420 N N . ARG A 1 177 ? -14.884 3.542 2.990 1.00 79.81 177 ARG A N 1
ATOM 1421 C CA . ARG A 1 177 ? -14.508 2.272 2.357 1.00 79.81 177 ARG A CA 1
ATOM 1422 C C . ARG A 1 177 ? -15.698 1.627 1.646 1.00 79.81 177 ARG A C 1
ATOM 1424 O O . ARG A 1 177 ? -15.512 1.073 0.564 1.00 79.81 177 ARG A O 1
ATOM 1431 N N . THR A 1 178 ? -16.894 1.737 2.225 1.00 77.12 178 THR A N 1
ATOM 1432 C CA . THR A 1 178 ? -18.137 1.180 1.668 1.00 77.12 178 THR A CA 1
ATOM 1433 C C . THR A 1 178 ? -18.680 2.013 0.507 1.00 77.12 178 THR A C 1
ATOM 1435 O O . THR A 1 178 ? -19.131 1.440 -0.481 1.00 77.12 178 THR A O 1
ATOM 1438 N N . SER A 1 179 ? -18.590 3.347 0.576 1.00 70.44 179 SER A N 1
ATOM 1439 C CA . SER A 1 179 ? -18.989 4.244 -0.520 1.00 70.44 179 SER A CA 1
ATOM 1440 C C . SER A 1 179 ? -18.039 4.177 -1.722 1.00 70.44 179 SER A C 1
ATOM 1442 O O . SER A 1 179 ? -18.383 4.630 -2.811 1.00 70.44 179 SER A O 1
ATOM 1444 N N . ASN A 1 180 ? -16.852 3.579 -1.543 1.00 66.50 180 ASN A N 1
ATOM 1445 C CA . ASN A 1 180 ? -15.777 3.500 -2.533 1.00 66.50 180 ASN A CA 1
ATOM 1446 C C . ASN A 1 180 ? -15.381 4.882 -3.093 1.00 66.50 180 ASN A C 1
ATOM 1448 O O . ASN A 1 180 ? -14.870 4.990 -4.210 1.00 66.50 180 ASN A O 1
ATOM 1452 N N . GLU A 1 181 ? -15.586 5.926 -2.291 1.00 67.75 181 GLU A N 1
ATOM 1453 C CA . GLU A 1 181 ? -15.151 7.281 -2.593 1.00 67.75 181 GLU A CA 1
ATOM 1454 C C . GLU A 1 181 ? -13.619 7.327 -2.572 1.00 67.75 181 GLU A C 1
ATOM 1456 O O . GLU A 1 181 ? -12.958 6.940 -1.605 1.00 67.75 181 GLU A O 1
ATOM 1461 N N . TYR A 1 182 ? -13.040 7.750 -3.692 1.00 70.25 182 TYR A N 1
ATOM 1462 C CA . TYR A 1 182 ? -11.609 7.959 -3.844 1.00 70.25 182 TYR A CA 1
ATOM 1463 C C . TYR A 1 182 ? -11.390 9.315 -4.494 1.00 70.25 182 TYR A C 1
ATOM 1465 O O . TYR A 1 182 ? -11.939 9.583 -5.561 1.00 70.25 182 TYR A O 1
ATOM 1473 N N . THR A 1 183 ? -10.572 10.146 -3.854 1.00 74.00 183 THR A N 1
ATOM 1474 C CA . THR A 1 183 ? -10.132 11.422 -4.414 1.00 74.00 183 THR A CA 1
ATOM 1475 C C . THR A 1 183 ? -8.874 11.179 -5.253 1.00 74.00 183 THR A C 1
ATOM 1477 O O . THR A 1 183 ? -7.853 10.783 -4.681 1.00 74.00 183 THR A O 1
ATOM 1480 N N . PRO A 1 184 ? -8.920 11.380 -6.586 1.00 72.31 184 PRO A N 1
ATOM 1481 C CA . PRO A 1 184 ? -7.770 11.164 -7.459 1.00 72.31 184 PRO A CA 1
ATOM 1482 C C . PRO A 1 184 ? -6.588 12.050 -7.085 1.00 72.31 184 PRO A C 1
ATOM 1484 O O . PRO A 1 184 ? -6.752 13.244 -6.837 1.00 72.31 184 PRO A O 1
ATOM 1487 N N . MET A 1 185 ? -5.384 11.480 -7.091 1.00 70.00 185 MET A N 1
ATOM 1488 C CA . MET A 1 185 ? -4.170 12.245 -6.788 1.00 70.00 185 MET A CA 1
ATOM 1489 C C . MET A 1 185 ? -3.708 13.082 -7.981 1.00 70.00 185 MET A C 1
ATOM 1491 O O . MET A 1 185 ? -3.131 14.151 -7.800 1.00 70.00 185 MET A O 1
ATOM 1495 N N . LEU A 1 186 ? -3.937 12.600 -9.206 1.00 64.38 186 LEU A N 1
ATOM 1496 C CA . LEU A 1 186 ? -3.392 13.216 -10.420 1.00 64.38 186 LEU A CA 1
ATOM 1497 C C . LEU A 1 186 ? -4.329 14.254 -11.055 1.00 64.38 186 LEU A C 1
ATOM 1499 O O . LEU A 1 186 ? -3.978 14.814 -12.093 1.00 64.38 186 LEU A O 1
ATOM 1503 N N . ASN A 1 187 ? -5.498 14.514 -10.457 1.00 57.06 187 ASN A N 1
ATOM 1504 C CA . ASN A 1 187 ? -6.490 15.460 -10.980 1.00 57.06 187 ASN A CA 1
ATOM 1505 C C . ASN A 1 187 ? -6.548 16.798 -10.214 1.00 57.06 187 ASN A C 1
ATOM 1507 O O . ASN A 1 187 ? -7.350 17.657 -10.555 1.00 57.06 187 ASN A O 1
ATOM 1511 N N . GLY A 1 188 ? -5.674 17.023 -9.223 1.00 47.12 188 GLY A N 1
ATOM 1512 C CA . GLY A 1 188 ? -5.629 18.262 -8.420 1.00 47.12 188 GLY A CA 1
ATOM 1513 C C . GLY A 1 188 ? -5.172 19.528 -9.166 1.00 47.12 188 GLY A C 1
ATOM 1514 O O . GLY A 1 188 ? -4.861 20.534 -8.536 1.00 47.12 188 GLY A O 1
ATOM 1515 N N . GLY A 1 189 ? -5.098 19.497 -10.501 1.00 43.47 189 GLY A N 1
ATOM 1516 C CA . GLY A 1 189 ? -4.774 20.664 -11.328 1.00 43.47 189 GLY A CA 1
ATOM 1517 C C . GLY A 1 189 ? -5.922 21.671 -11.462 1.00 43.47 189 GLY A C 1
ATOM 1518 O O . GLY A 1 189 ? -5.679 22.794 -11.888 1.00 43.47 189 GLY A O 1
ATOM 1519 N N . SER A 1 190 ? -7.153 21.306 -11.089 1.00 44.81 190 SER A N 1
ATOM 1520 C CA . SER A 1 190 ? -8.305 22.222 -11.078 1.00 44.81 190 SER A CA 1
ATOM 1521 C C . SER A 1 190 ? -8.359 23.134 -9.851 1.00 44.81 190 SER A C 1
ATOM 1523 O O . SER A 1 190 ? -9.017 24.171 -9.895 1.00 44.81 190 SER A O 1
ATOM 1525 N N . ASP A 1 191 ? -7.658 22.777 -8.774 1.00 46.84 191 ASP A N 1
ATOM 1526 C CA . ASP A 1 191 ? -7.853 23.410 -7.463 1.00 46.84 191 ASP A CA 1
ATOM 1527 C C . ASP A 1 191 ? -6.841 24.542 -7.209 1.00 46.84 191 ASP A C 1
ATOM 1529 O O . ASP A 1 191 ? -7.030 25.361 -6.315 1.00 46.84 191 ASP A O 1
ATOM 1533 N N . ILE A 1 192 ? -5.779 24.632 -8.022 1.00 43.88 192 ILE A N 1
ATOM 1534 C CA . ILE A 1 192 ? -4.762 25.697 -7.939 1.00 43.88 192 ILE A CA 1
ATOM 1535 C C . ILE A 1 192 ? -5.241 26.996 -8.622 1.00 43.88 192 ILE A C 1
ATOM 1537 O O . ILE A 1 192 ? -4.779 28.081 -8.279 1.00 43.88 192 ILE A O 1
ATOM 1541 N N . GLU A 1 193 ? -6.208 26.911 -9.540 1.00 41.91 193 GLU A N 1
ATOM 1542 C CA . GLU A 1 193 ? -6.753 28.063 -10.282 1.00 41.91 193 GLU A CA 1
ATOM 1543 C C . GLU A 1 193 ? -7.941 28.748 -9.575 1.00 41.91 193 GLU A C 1
ATOM 1545 O O . GLU A 1 193 ? -8.401 29.801 -10.017 1.00 41.91 193 GLU A O 1
ATOM 1550 N N . GLN A 1 194 ? -8.448 28.207 -8.461 1.00 37.62 194 GLN A N 1
ATOM 1551 C CA . GLN A 1 194 ? -9.524 28.849 -7.702 1.00 37.62 194 GLN A CA 1
ATOM 1552 C C . GLN A 1 194 ? -8.969 29.568 -6.471 1.00 37.62 194 GLN A C 1
ATOM 1554 O O . GLN A 1 194 ? -8.648 28.972 -5.445 1.00 37.62 194 GLN A O 1
ATOM 1559 N N . GLY A 1 195 ? -8.880 30.896 -6.595 1.00 31.64 195 GLY A N 1
ATOM 1560 C CA . GLY A 1 195 ? -8.671 31.820 -5.481 1.00 31.64 195 GLY A CA 1
ATOM 1561 C C . 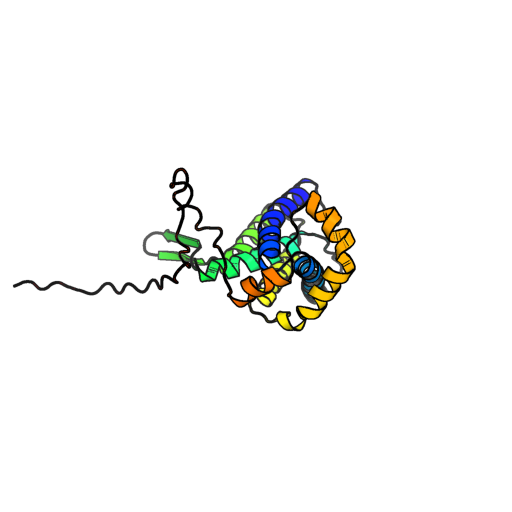GLY A 1 195 ? -9.697 31.640 -4.345 1.00 31.64 195 GLY A C 1
ATOM 1562 O O . GLY A 1 195 ? -10.641 30.857 -4.459 1.00 31.64 195 GLY A O 1
ATOM 1563 N N . PRO A 1 196 ? -9.517 32.347 -3.217 1.00 34.47 196 PRO A N 1
ATOM 1564 C CA . PRO A 1 196 ? -10.090 31.970 -1.928 1.00 34.47 196 PRO A CA 1
ATOM 1565 C C . PRO A 1 196 ? -11.618 31.795 -1.954 1.00 34.47 196 PRO A C 1
ATOM 1567 O O . PRO A 1 196 ? -12.368 32.749 -2.132 1.00 34.47 196 PRO A O 1
ATOM 1570 N N . ALA A 1 197 ? -12.014 30.537 -1.738 1.00 37.81 197 ALA A N 1
ATOM 1571 C CA . ALA A 1 197 ? -13.257 29.992 -1.194 1.00 37.81 197 ALA A CA 1
ATOM 1572 C C . ALA A 1 197 ? -14.554 30.809 -1.365 1.00 37.81 197 ALA A C 1
ATOM 1574 O O . ALA A 1 197 ? -14.864 31.704 -0.581 1.00 37.81 197 ALA A O 1
ATOM 1575 N N . THR A 1 198 ? -15.415 30.334 -2.269 1.00 30.28 198 THR A N 1
ATOM 1576 C CA . THR A 1 198 ? -16.874 30.379 -2.065 1.00 30.28 198 THR A CA 1
ATOM 1577 C C . THR A 1 198 ? -17.328 28.963 -1.680 1.00 30.28 198 THR A C 1
ATOM 1579 O O . THR A 1 198 ? -16.871 28.009 -2.312 1.00 30.28 198 THR A O 1
ATOM 1582 N N . PRO A 1 199 ? -18.154 28.765 -0.637 1.00 44.59 199 PRO A N 1
ATOM 1583 C CA . PRO A 1 199 ? -18.526 27.427 -0.197 1.00 44.59 199 PRO A CA 1
ATOM 1584 C C . PRO A 1 199 ? -19.601 26.814 -1.107 1.00 44.59 199 PRO A C 1
ATOM 1586 O O . PRO A 1 199 ? -20.518 27.507 -1.540 1.00 44.59 199 PRO A O 1
ATOM 1589 N N . ALA A 1 200 ? -19.507 25.489 -1.260 1.00 36.12 200 ALA A N 1
ATOM 1590 C CA . ALA A 1 200 ? -20.465 24.543 -1.847 1.00 36.12 200 ALA A CA 1
ATOM 1591 C C . ALA A 1 200 ? -20.328 24.228 -3.350 1.00 36.12 200 ALA A C 1
ATOM 1593 O O . ALA A 1 200 ? -20.808 24.955 -4.211 1.00 36.12 200 ALA A O 1
ATOM 1594 N N . ALA A 1 201 ? -19.810 23.032 -3.644 1.00 30.83 201 ALA A N 1
ATOM 1595 C CA . ALA A 1 201 ? -20.642 21.901 -4.065 1.00 30.83 201 ALA A CA 1
ATOM 1596 C C . ALA A 1 201 ? -19.807 20.611 -4.040 1.00 30.83 201 ALA A C 1
ATOM 1598 O O . ALA A 1 201 ? -18.732 20.537 -4.628 1.00 30.83 201 ALA A O 1
ATOM 1599 N N . THR A 1 202 ? -20.308 19.582 -3.359 1.00 42.22 202 THR A N 1
ATOM 1600 C CA . THR A 1 202 ? -19.797 18.213 -3.450 1.00 42.22 202 THR A CA 1
ATOM 1601 C C . THR A 1 202 ? -20.078 17.690 -4.856 1.00 42.22 202 THR A C 1
ATOM 1603 O O . THR A 1 202 ? -21.135 17.120 -5.116 1.00 42.22 202 THR A O 1
ATOM 1606 N N . THR A 1 203 ? -19.163 17.911 -5.795 1.00 36.31 203 THR A N 1
ATOM 1607 C CA . THR A 1 203 ? -19.197 17.228 -7.090 1.00 36.31 203 THR A CA 1
ATOM 1608 C C . THR A 1 203 ? -18.541 15.867 -6.936 1.00 36.31 203 THR A C 1
ATOM 1610 O O . THR A 1 203 ? -17.320 15.733 -6.977 1.00 36.31 203 THR A O 1
ATOM 1613 N N . SER A 1 204 ? -19.371 14.840 -6.755 1.00 36.34 204 SER A N 1
ATOM 1614 C CA . SER A 1 204 ? -18.986 13.452 -6.987 1.00 36.34 204 SER A CA 1
ATOM 1615 C C . SER A 1 204 ? -18.379 13.345 -8.390 1.00 36.34 204 SER A C 1
ATOM 1617 O O . SER A 1 204 ? -19.035 13.675 -9.382 1.00 36.34 204 SER A O 1
ATOM 1619 N N . ALA A 1 205 ? -17.116 12.921 -8.475 1.00 41.28 205 ALA A N 1
ATOM 1620 C CA . ALA A 1 205 ? -16.422 12.727 -9.742 1.00 41.28 205 ALA A CA 1
ATOM 1621 C C . ALA A 1 205 ? -17.181 11.685 -10.578 1.00 41.28 205 ALA A C 1
ATOM 1623 O O . ALA A 1 205 ? -17.163 10.488 -10.293 1.00 41.28 205 ALA A O 1
ATOM 1624 N N . THR A 1 206 ? -17.907 12.166 -11.584 1.00 43.28 206 THR A N 1
ATOM 1625 C CA . THR A 1 206 ? -18.687 11.334 -12.497 1.00 43.28 206 THR A CA 1
ATOM 1626 C C . THR A 1 206 ? -17.740 10.688 -13.503 1.00 43.28 206 THR A C 1
ATOM 1628 O O . THR A 1 206 ? -16.899 11.358 -14.098 1.00 43.28 206 THR A O 1
ATOM 1631 N N . PHE A 1 207 ? -17.878 9.375 -13.679 1.00 46.91 207 PHE A N 1
ATOM 1632 C CA . PHE A 1 207 ? -17.126 8.568 -14.636 1.00 46.91 207 PHE A CA 1
ATOM 1633 C C . PHE A 1 207 ? -17.319 9.109 -16.065 1.00 46.91 207 PHE A C 1
ATOM 1635 O O . PHE A 1 207 ? -18.396 8.969 -16.647 1.00 46.91 207 PHE A O 1
ATOM 1642 N N . LEU A 1 208 ? -16.285 9.733 -16.636 1.00 42.12 208 LEU A N 1
ATOM 1643 C CA . LEU A 1 208 ? -16.271 10.137 -18.041 1.00 42.12 208 LEU A CA 1
ATOM 1644 C C . LEU A 1 208 ? -15.903 8.923 -18.895 1.00 42.12 208 LEU A C 1
ATOM 1646 O O . LEU A 1 208 ? -14.736 8.581 -19.070 1.00 42.12 208 LEU A O 1
ATOM 1650 N N . ASN A 1 209 ? -16.926 8.249 -19.416 1.00 37.84 209 ASN A N 1
ATOM 1651 C CA . ASN A 1 209 ? -16.748 7.234 -20.441 1.00 37.84 209 ASN A CA 1
ATOM 1652 C C . ASN A 1 209 ? -16.415 7.948 -21.763 1.00 37.84 209 ASN A C 1
ATOM 1654 O O . ASN A 1 209 ? -17.304 8.461 -22.440 1.00 37.84 209 ASN A O 1
ATOM 1658 N N . GLU A 1 210 ? -15.134 8.024 -22.122 1.00 51.25 210 GLU A N 1
ATOM 1659 C CA . GLU A 1 210 ? -14.656 8.546 -23.411 1.00 51.25 210 GLU A CA 1
ATOM 1660 C C . GLU A 1 210 ? -15.023 7.567 -24.544 1.00 51.25 210 GLU A C 1
ATOM 1662 O O . GLU A 1 210 ? -14.200 6.837 -25.089 1.00 51.25 210 GLU A O 1
ATOM 1667 N N . THR A 1 211 ? -16.306 7.536 -24.900 1.00 44.84 211 THR A N 1
ATOM 1668 C CA . THR A 1 211 ? -16.805 7.034 -26.188 1.00 44.84 211 THR A CA 1
ATOM 1669 C C . THR A 1 211 ? -17.595 8.144 -26.870 1.00 44.84 211 THR A C 1
ATOM 1671 O O . THR A 1 211 ? -18.780 8.024 -27.172 1.00 44.84 211 THR A O 1
ATOM 1674 N N . ARG A 1 212 ? -16.925 9.271 -27.138 1.00 43.59 212 ARG A N 1
ATOM 1675 C CA . ARG A 1 212 ? -17.449 10.275 -28.065 1.00 43.59 212 ARG A CA 1
ATOM 1676 C C . ARG A 1 212 ? -17.273 9.753 -29.491 1.00 43.59 212 ARG A C 1
ATOM 1678 O O . ARG A 1 212 ? -16.246 9.952 -30.131 1.00 43.59 212 ARG A O 1
ATOM 1685 N N . VAL A 1 213 ? -18.297 9.051 -29.968 1.00 42.91 213 VAL A N 1
ATOM 1686 C CA . VAL A 1 213 ? -18.466 8.662 -31.371 1.00 42.91 213 VAL A CA 1
ATOM 1687 C C . VAL A 1 213 ? -18.480 9.936 -32.225 1.00 42.91 213 VAL A C 1
ATOM 1689 O O . VAL A 1 213 ? -19.406 10.741 -32.148 1.00 42.91 213 VAL A O 1
ATOM 1692 N N . LEU A 1 214 ? -17.433 10.148 -33.024 1.00 48.75 214 LEU A N 1
ATOM 1693 C CA . LEU A 1 214 ? -17.409 11.170 -34.071 1.00 48.75 214 LEU A CA 1
ATOM 1694 C C . LEU A 1 214 ? -18.336 10.716 -35.204 1.00 48.75 214 LEU A C 1
ATOM 1696 O O . LEU A 1 214 ? -17.969 9.862 -36.007 1.00 48.75 214 LEU A O 1
ATOM 1700 N N . GLY A 1 215 ? -19.545 11.271 -35.260 1.00 44.16 215 GLY A N 1
ATOM 1701 C CA . GLY A 1 215 ? -20.501 10.949 -36.313 1.00 44.16 215 GLY A CA 1
ATOM 1702 C C . GLY A 1 215 ? -21.706 11.881 -36.351 1.00 44.16 215 GLY A C 1
ATOM 1703 O O . GLY A 1 215 ? -22.764 11.536 -35.847 1.00 44.16 215 GLY A O 1
ATOM 1704 N N . SER A 1 216 ? -21.556 13.034 -37.001 1.00 35.06 216 SER A N 1
ATOM 1705 C CA . SER A 1 216 ? -22.655 13.707 -37.703 1.00 35.06 216 SER A CA 1
ATOM 1706 C C . SER A 1 216 ? -22.055 14.505 -38.856 1.00 35.06 216 SER A C 1
ATOM 1708 O O . SER A 1 216 ? -21.385 15.512 -38.643 1.00 35.06 216 SER A O 1
ATOM 1710 N N . ARG A 1 217 ? -22.222 13.997 -40.083 1.00 38.97 217 ARG A N 1
ATOM 1711 C CA . ARG A 1 217 ? -22.072 14.787 -41.310 1.00 38.97 217 ARG A CA 1
ATOM 1712 C C . ARG A 1 217 ? -23.342 15.615 -41.432 1.00 38.97 217 ARG A C 1
ATOM 1714 O O . ARG A 1 217 ? -24.381 15.059 -41.786 1.00 38.97 217 ARG A O 1
ATOM 1721 N N . ASP A 1 218 ? -23.246 16.913 -41.190 1.00 41.00 218 ASP A N 1
ATOM 1722 C CA . ASP A 1 218 ? -24.307 17.835 -41.576 1.00 41.00 218 ASP A CA 1
ATOM 1723 C C . ASP A 1 218 ? -24.357 17.884 -43.106 1.00 41.00 218 ASP A C 1
ATOM 1725 O O . ASP A 1 218 ? -23.447 18.372 -43.777 1.00 41.00 218 ASP A O 1
ATOM 1729 N N . SER A 1 219 ? -25.409 17.288 -43.661 1.00 44.16 219 SER A N 1
ATOM 1730 C CA . SER A 1 219 ? -25.825 17.528 -45.038 1.00 44.16 219 SER A CA 1
ATOM 1731 C C . SER A 1 219 ? -26.796 18.699 -44.981 1.00 44.16 219 SER A C 1
ATOM 1733 O O . SER A 1 219 ? -27.911 18.537 -44.490 1.00 44.16 219 SER A O 1
ATOM 1735 N N . ALA A 1 220 ? -26.366 19.873 -45.434 1.00 41.56 220 ALA A N 1
ATOM 1736 C CA . ALA A 1 220 ? -27.258 20.996 -45.680 1.00 41.56 220 ALA A CA 1
ATOM 1737 C C . ALA A 1 220 ? -27.413 21.183 -47.192 1.00 41.56 220 ALA A C 1
ATOM 1739 O O . ALA A 1 220 ? -26.431 21.130 -47.938 1.00 41.56 220 ALA A O 1
ATOM 1740 N N . ALA A 1 221 ? -28.681 21.300 -47.582 1.00 37.28 221 ALA A N 1
ATOM 1741 C CA . ALA A 1 221 ? -29.186 21.603 -48.912 1.00 37.28 221 ALA A CA 1
ATOM 1742 C C . ALA A 1 221 ? -28.804 23.013 -49.383 1.00 37.28 221 ALA A C 1
ATOM 1744 O O . ALA A 1 221 ? -28.535 23.873 -48.512 1.00 37.28 221 ALA A O 1
#